Protein AF-A0A7I4E8K5-F1 (afdb_monomer)

InterPro domains:
  IPR002123 Phospholipid/glycerol acyltransferase [PF01553] (240-318)
  IPR016222 Glycerol-3-phosphate O-acyltransferase, chloroplast [PTHR35695] (9-340)
  IPR023083 Glycerol-3-phosphate O-acyltransferase, alpha-helical bundle, N-terminal [PF14829] (123-198)
  IPR038114 GPAT, N-terminal domain superfamily [G3DSA:1.10.1200.50] (121-196)

Mean predicted aligned error: 15.97 Å

Secondary structure (DSSP, 8-state):
----------------PPP---------------------------------------PPP--S------------------------S--SSHHHHHHHHHHHHHHHHHHHHHT--EETTEE-TTTT--SHHHHHHHHHHHHHTTSS-HHHHHHHHHHHHHHHHHHHHHT-TTHHHHHHHHHHHHHHHHHHHHHS-----SEEPPP-SSS-HHHHHHHHHGGG--GGG-----HHHHHHHHHHHHTT--EEEE-----TTHHHHHHHHHTTT-HHHHHH-EEEE-HHHHH-TTTHHHHHTSEEEE---GGGTTSSHHHHHHHHHHHHHHHHHHHHHHHSSS--EEEE-

Solvent-accessible surface area (backbone atoms only — not comparable to full-atom values): 21821 Å² total; per-residue (Å²): 143,79,87,80,82,80,76,83,76,82,70,82,73,77,82,90,73,82,90,74,86,91,82,88,86,86,88,80,89,84,88,85,82,92,85,84,92,85,88,86,87,82,90,80,90,82,82,88,82,90,76,94,71,86,82,88,80,79,80,78,90,79,79,94,80,74,80,84,78,89,70,90,84,83,91,87,80,91,81,83,92,83,80,92,77,87,87,91,81,89,82,81,68,58,64,61,52,54,49,50,51,52,48,49,50,51,48,56,52,48,57,63,58,70,68,43,57,67,54,98,87,41,70,49,61,39,63,88,53,85,43,70,66,56,51,53,51,44,45,52,50,35,33,74,72,62,67,32,56,66,71,54,37,54,47,51,55,51,52,48,52,56,49,40,55,52,28,52,71,64,67,52,83,66,28,66,62,52,38,37,53,47,45,27,55,51,52,37,50,29,48,43,31,66,73,58,63,74,78,80,49,43,68,34,69,48,31,62,67,100,54,44,26,36,60,53,36,42,64,61,50,52,69,73,54,61,68,92,84,53,83,81,78,67,61,71,55,55,56,51,48,55,49,43,31,74,74,41,36,69,46,64,46,72,52,83,71,89,54,96,55,49,69,43,53,52,19,65,76,24,46,86,83,39,43,68,55,39,68,58,48,26,32,47,38,46,52,64,45,62,67,37,46,86,37,28,51,51,46,45,21,36,27,30,38,42,35,60,44,8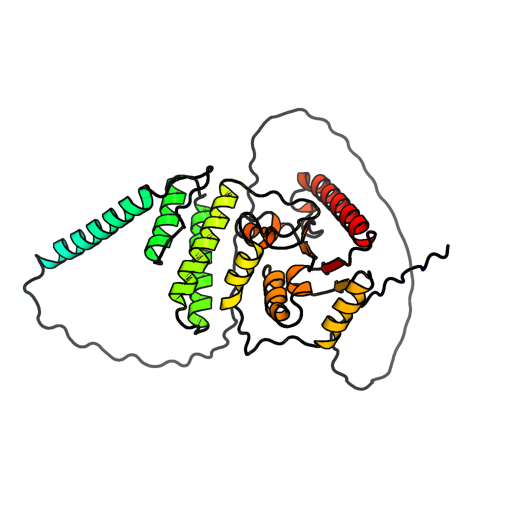2,91,59,39,63,79,48,64,91,49,25,66,59,41,54,53,47,32,55,52,20,54,51,50,50,54,51,49,73,69,44,80,53,50,43,40,39,36,43,90

Organism: Physcomitrium patens (NCBI:txid3218)

Structure (mmCIF, N/CA/C/O backbone):
data_AF-A0A7I4E8K5-F1
#
_entry.id   AF-A0A7I4E8K5-F1
#
loop_
_atom_site.group_PDB
_atom_site.id
_atom_site.type_symbol
_atom_site.label_atom_id
_atom_site.label_alt_id
_atom_site.label_comp_id
_atom_site.label_asym_id
_atom_site.label_entity_id
_atom_site.label_seq_id
_atom_site.pdbx_PDB_ins_code
_atom_site.Cartn_x
_atom_site.Cartn_y
_atom_site.Cartn_z
_atom_site.occupancy
_atom_site.B_iso_or_equiv
_atom_site.auth_seq_id
_atom_site.auth_comp_id
_atom_site.auth_asym_id
_atom_site.auth_atom_id
_atom_site.pdbx_PDB_model_num
ATOM 1 N N . MET A 1 1 ? 40.465 -7.298 -22.752 1.00 35.62 1 MET A N 1
ATOM 2 C CA . MET A 1 1 ? 39.703 -6.035 -22.832 1.00 35.62 1 MET A CA 1
ATOM 3 C C . MET A 1 1 ? 38.839 -6.068 -24.083 1.00 35.62 1 MET A C 1
ATOM 5 O O . MET A 1 1 ? 39.390 -6.002 -25.170 1.00 35.62 1 MET A O 1
ATOM 9 N N . ALA A 1 2 ? 37.523 -6.210 -23.940 1.00 24.73 2 ALA A N 1
ATOM 10 C CA . ALA A 1 2 ? 36.549 -5.912 -24.990 1.00 24.73 2 ALA A CA 1
ATOM 11 C C . ALA A 1 2 ? 35.215 -5.608 -24.296 1.00 24.73 2 ALA A C 1
ATOM 13 O O . ALA A 1 2 ? 34.668 -6.460 -23.600 1.00 24.73 2 ALA A O 1
ATOM 14 N N . ALA A 1 3 ? 34.763 -4.360 -24.401 1.00 26.58 3 ALA A N 1
ATOM 15 C CA . ALA A 1 3 ? 33.506 -3.894 -23.836 1.00 26.58 3 ALA A CA 1
ATOM 16 C C . ALA A 1 3 ? 32.356 -4.323 -24.758 1.00 26.58 3 ALA A C 1
ATOM 18 O O . ALA A 1 3 ? 32.288 -3.882 -25.903 1.00 26.58 3 ALA A O 1
ATOM 19 N N . ALA A 1 4 ? 31.462 -5.180 -24.265 1.00 27.80 4 ALA A N 1
ATOM 20 C CA . ALA A 1 4 ? 30.202 -5.468 -24.936 1.00 27.80 4 ALA A CA 1
ATOM 21 C C . ALA A 1 4 ? 29.198 -4.364 -24.580 1.00 27.80 4 ALA A C 1
ATOM 23 O O . ALA A 1 4 ? 28.781 -4.225 -23.430 1.00 27.80 4 ALA A O 1
ATOM 24 N N . ALA A 1 5 ? 28.843 -3.545 -25.568 1.00 29.48 5 ALA A N 1
ATOM 25 C CA . ALA A 1 5 ? 27.758 -2.584 -25.464 1.00 29.48 5 ALA A CA 1
ATOM 26 C C . ALA A 1 5 ? 26.423 -3.345 -25.394 1.00 29.48 5 ALA A C 1
ATOM 28 O O . ALA A 1 5 ? 25.970 -3.906 -26.389 1.00 29.48 5 ALA A O 1
ATOM 29 N N . GLY A 1 6 ? 25.807 -3.388 -24.211 1.00 28.47 6 GLY A N 1
ATOM 30 C CA . GLY A 1 6 ? 24.466 -3.937 -24.028 1.00 28.47 6 GLY A CA 1
ATOM 31 C C . GLY A 1 6 ? 23.429 -3.050 -24.715 1.00 28.47 6 GLY A C 1
ATOM 32 O O . GLY A 1 6 ? 23.238 -1.894 -24.335 1.00 28.47 6 GLY A O 1
ATOM 33 N N . SER A 1 7 ? 22.767 -3.582 -25.741 1.00 29.02 7 SER A N 1
ATOM 34 C CA . SER A 1 7 ? 21.645 -2.927 -26.409 1.00 29.02 7 SER A CA 1
ATOM 35 C C . SER A 1 7 ? 20.438 -2.867 -25.472 1.00 29.02 7 SER A C 1
ATOM 37 O O . SER A 1 7 ? 19.955 -3.901 -25.011 1.00 29.02 7 SER A O 1
ATOM 39 N N . ALA A 1 8 ? 19.915 -1.668 -25.216 1.00 31.05 8 ALA A N 1
ATOM 40 C CA . ALA A 1 8 ? 18.649 -1.493 -24.516 1.00 31.05 8 ALA A CA 1
ATOM 41 C C . ALA A 1 8 ? 17.496 -1.987 -25.407 1.00 31.05 8 ALA A C 1
ATOM 43 O O . ALA A 1 8 ? 17.096 -1.311 -26.354 1.00 31.05 8 ALA A O 1
ATOM 44 N N . GLY A 1 9 ? 16.967 -3.175 -25.115 1.00 27.17 9 GLY A N 1
ATOM 45 C CA . GLY A 1 9 ? 15.726 -3.655 -25.714 1.00 27.17 9 GLY A CA 1
ATOM 46 C C . GLY A 1 9 ? 14.541 -2.867 -25.158 1.00 27.17 9 GLY A C 1
ATOM 47 O O . GLY A 1 9 ? 14.124 -3.086 -24.024 1.00 27.17 9 GLY A O 1
ATOM 48 N N . VAL A 1 10 ? 14.000 -1.934 -25.941 1.00 27.89 10 VAL A N 1
ATOM 49 C CA . VAL A 1 10 ? 12.737 -1.252 -25.631 1.00 27.89 10 VAL A CA 1
ATOM 50 C C . VAL A 1 10 ? 11.599 -2.127 -26.149 1.00 27.89 10 VAL A C 1
ATOM 52 O O . VAL A 1 10 ? 11.356 -2.179 -27.352 1.00 27.89 10 VAL A O 1
ATOM 55 N N . VAL A 1 11 ? 10.897 -2.823 -25.255 1.00 30.12 11 VAL A N 1
ATOM 56 C CA . VAL A 1 11 ? 9.643 -3.505 -25.600 1.00 30.12 11 VAL A CA 1
ATOM 57 C C . VAL A 1 11 ? 8.503 -2.525 -25.343 1.00 30.12 11 VAL A C 1
ATOM 59 O O . VAL A 1 11 ? 8.173 -2.214 -24.201 1.00 30.12 11 VAL A O 1
ATOM 62 N N . CYS A 1 12 ? 7.941 -1.982 -26.420 1.00 24.38 12 CYS A N 1
ATOM 63 C CA . CYS A 1 12 ? 6.789 -1.089 -26.372 1.00 24.38 12 CYS A CA 1
ATOM 64 C C . CYS A 1 12 ? 5.516 -1.921 -26.558 1.00 24.38 12 CYS A C 1
ATOM 66 O O . CYS A 1 12 ? 5.440 -2.696 -27.511 1.00 24.38 12 CYS A O 1
ATOM 68 N N . TRP A 1 13 ? 4.527 -1.775 -25.675 1.00 31.72 13 TRP A N 1
ATOM 69 C CA . TRP A 1 13 ? 3.231 -2.429 -25.851 1.00 31.72 13 TRP A CA 1
ATOM 70 C C . TRP A 1 13 ? 2.174 -1.396 -26.236 1.00 31.72 13 TRP A C 1
ATOM 72 O O . TRP A 1 13 ? 1.923 -0.440 -25.502 1.00 31.72 13 TRP A O 1
ATOM 82 N N . SER A 1 14 ? 1.563 -1.594 -27.402 1.00 26.06 14 SER A N 1
ATOM 83 C CA . SER A 1 14 ? 0.318 -0.948 -27.796 1.00 26.06 14 SER A CA 1
ATOM 84 C C . SER A 1 14 ? -0.797 -1.993 -27.872 1.00 26.06 14 SER A C 1
ATOM 86 O O . SER A 1 14 ? -0.573 -3.190 -28.045 1.00 26.06 14 SER A O 1
ATOM 88 N N . ARG A 1 15 ? -2.013 -1.493 -27.669 1.00 25.56 15 ARG A N 1
ATOM 89 C CA . ARG A 1 15 ? -3.294 -2.199 -27.615 1.00 25.56 15 ARG A CA 1
ATOM 90 C C . ARG A 1 15 ? -3.442 -3.242 -28.733 1.00 25.56 15 ARG A C 1
ATOM 92 O O . ARG A 1 15 ? -3.206 -2.934 -29.895 1.00 25.56 15 ARG A O 1
ATOM 99 N N . ALA A 1 16 ? -3.931 -4.433 -28.386 1.00 27.89 16 ALA A N 1
ATOM 100 C CA . ALA A 1 16 ? -4.372 -5.426 -29.362 1.00 27.89 16 ALA A CA 1
ATOM 101 C C . ALA A 1 16 ? -5.507 -4.849 -30.231 1.00 27.89 16 ALA A C 1
ATOM 103 O O . ALA A 1 16 ? -6.633 -4.665 -29.758 1.00 27.89 16 ALA A O 1
ATOM 104 N N . GLU A 1 17 ? -5.209 -4.540 -31.492 1.00 27.25 17 GLU A N 1
ATOM 105 C CA . GLU A 1 17 ? -6.217 -4.218 -32.498 1.00 27.25 17 GLU A CA 1
ATOM 106 C C . GLU A 1 17 ? -6.826 -5.510 -33.047 1.00 27.25 17 GLU A C 1
ATOM 108 O O . GLU A 1 17 ? -6.131 -6.437 -33.466 1.00 27.25 17 GLU A O 1
ATOM 113 N N . LYS A 1 18 ? -8.160 -5.573 -33.030 1.00 30.58 18 LYS A N 1
ATOM 114 C CA . LYS A 1 18 ? -8.919 -6.586 -33.760 1.00 30.58 18 LYS A CA 1
ATOM 115 C C . LYS A 1 18 ? -8.643 -6.405 -35.252 1.00 30.58 18 LYS A C 1
ATOM 117 O O . LYS A 1 18 ? -8.858 -5.323 -35.789 1.00 30.58 18 LYS A O 1
ATOM 122 N N . GLN A 1 19 ? -8.202 -7.473 -35.906 1.00 28.52 19 GLN A N 1
ATOM 123 C CA . GLN A 1 19 ? -8.011 -7.516 -37.351 1.00 28.52 19 GLN A CA 1
ATOM 124 C C . GLN A 1 19 ? -9.342 -7.264 -38.078 1.00 28.52 19 GLN A C 1
ATOM 126 O O . GLN A 1 19 ? -10.284 -8.041 -37.935 1.00 28.52 19 GLN A O 1
ATOM 131 N N . HIS A 1 20 ? -9.395 -6.211 -38.894 1.00 29.52 20 HIS A N 1
ATOM 132 C CA . HIS A 1 20 ? -10.366 -6.063 -39.977 1.00 29.52 20 HIS A CA 1
ATOM 133 C C . HIS A 1 20 ? -9.638 -5.668 -41.272 1.00 29.52 20 HIS A C 1
ATOM 135 O O . HIS A 1 20 ? -8.666 -4.917 -41.256 1.00 29.52 20 HIS A O 1
ATOM 141 N N . ALA A 1 21 ? -10.100 -6.259 -42.375 1.00 29.12 21 ALA A N 1
ATOM 142 C CA . ALA A 1 21 ? -9.543 -6.207 -43.728 1.00 29.12 21 ALA A CA 1
ATOM 143 C C . ALA A 1 21 ? -9.630 -4.799 -44.384 1.00 29.12 21 ALA A C 1
ATOM 145 O O . ALA A 1 21 ? -10.344 -3.933 -43.877 1.00 29.12 21 ALA A O 1
ATOM 146 N N . PRO A 1 22 ? -8.905 -4.543 -45.498 1.00 29.73 22 PRO A N 1
ATOM 147 C CA . PRO A 1 22 ? -8.473 -3.205 -45.893 1.00 29.73 22 PRO A CA 1
ATOM 148 C C . PRO A 1 22 ? -9.503 -2.454 -46.746 1.00 29.73 22 PRO A C 1
ATOM 150 O O . PRO A 1 22 ? -10.159 -3.039 -47.607 1.00 29.73 22 PRO A O 1
ATOM 153 N N . VAL A 1 23 ? -9.544 -1.127 -46.598 1.00 29.75 23 VAL A N 1
ATOM 154 C CA . VAL A 1 23 ? -10.165 -0.214 -47.570 1.00 29.75 23 VAL A CA 1
ATOM 155 C C . VAL A 1 23 ? -9.169 0.892 -47.929 1.00 29.75 23 VAL A C 1
ATOM 157 O O . VAL A 1 23 ? -8.506 1.468 -47.071 1.00 29.75 23 VAL A O 1
ATOM 160 N N . ARG A 1 24 ? -9.033 1.121 -49.238 1.00 27.92 24 ARG A N 1
ATOM 161 C CA . ARG A 1 24 ? -8.129 2.068 -49.903 1.00 27.92 24 ARG A CA 1
ATOM 162 C C . ARG A 1 24 ? -8.528 3.534 -49.677 1.00 27.92 24 ARG A C 1
ATOM 164 O O . ARG A 1 24 ? -9.706 3.853 -49.767 1.00 27.92 24 ARG A O 1
ATOM 171 N N . GLY A 1 25 ? -7.520 4.412 -49.669 1.00 25.73 25 GLY A N 1
ATOM 172 C CA . GLY A 1 25 ? -7.544 5.635 -50.487 1.00 25.73 25 GLY A CA 1
ATOM 173 C C . GLY A 1 25 ? -7.307 6.968 -49.770 1.00 25.73 25 GLY A C 1
ATOM 174 O O . GLY A 1 25 ? -8.028 7.311 -48.844 1.00 25.73 25 GLY A O 1
ATOM 175 N N . GLY A 1 26 ? -6.368 7.754 -50.314 1.00 25.78 26 GLY A N 1
ATOM 176 C CA . GLY A 1 26 ? -6.389 9.222 -50.251 1.00 25.78 26 GLY A CA 1
ATOM 177 C C . GLY A 1 26 ? -5.333 9.866 -49.356 1.00 25.78 26 GLY A C 1
ATOM 178 O O . GLY A 1 26 ? -5.556 10.048 -48.167 1.00 25.78 26 GLY A O 1
ATOM 179 N N . GLY A 1 27 ? -4.192 10.243 -49.938 1.00 24.06 27 GLY A N 1
ATOM 180 C CA . GLY A 1 27 ? -3.212 11.109 -49.283 1.00 24.06 27 GLY A CA 1
ATOM 181 C C . GLY A 1 27 ? -3.568 12.592 -49.388 1.00 24.06 27 GLY A C 1
ATOM 182 O O . GLY A 1 27 ? -4.385 12.962 -50.217 1.00 24.06 27 GLY A O 1
ATOM 183 N N . THR A 1 28 ? -2.891 13.413 -48.583 1.00 27.94 28 THR A N 1
ATOM 184 C CA . THR A 1 28 ? -2.224 14.662 -48.998 1.00 27.94 28 THR A CA 1
ATOM 185 C C . THR A 1 28 ? -1.406 15.204 -47.824 1.00 27.94 28 THR A C 1
ATOM 187 O O . THR A 1 28 ? -1.877 15.282 -46.694 1.00 27.94 28 THR A O 1
ATOM 190 N N . SER A 1 29 ? -0.160 15.551 -48.129 1.00 25.62 29 SER A N 1
ATOM 191 C CA . SER A 1 29 ? 0.788 16.350 -47.349 1.00 25.62 29 SER A CA 1
ATOM 192 C C . SER A 1 29 ? 0.263 17.748 -47.010 1.00 25.62 29 SER A C 1
ATOM 194 O O . SER A 1 29 ? -0.524 18.260 -47.796 1.00 25.62 29 SER A O 1
ATOM 196 N N . VAL A 1 30 ? 0.813 18.403 -45.974 1.00 28.16 30 VAL A N 1
ATOM 197 C CA . VAL A 1 30 ? 1.420 19.758 -46.045 1.00 28.16 30 VAL A CA 1
ATOM 198 C C . VAL A 1 30 ? 2.169 20.084 -44.729 1.00 28.16 30 VAL A C 1
ATOM 200 O O . VAL A 1 30 ? 1.728 19.763 -43.630 1.00 28.16 30 VAL A O 1
ATOM 203 N N . THR A 1 31 ? 3.352 20.673 -44.914 1.00 25.39 31 THR A N 1
ATOM 204 C CA . THR A 1 31 ? 4.342 21.291 -44.002 1.00 25.39 31 THR A CA 1
ATOM 205 C C . THR A 1 31 ? 3.760 22.528 -43.272 1.00 25.39 31 THR A C 1
ATOM 207 O O . THR A 1 31 ? 2.716 23.006 -43.677 1.00 25.39 31 THR A O 1
ATOM 210 N N . SER A 1 32 ? 4.266 23.151 -42.202 1.00 26.47 32 SER A N 1
ATOM 211 C CA . SER A 1 32 ? 5.576 23.769 -41.912 1.00 26.47 32 SER A CA 1
ATOM 212 C C . SER A 1 32 ? 5.384 24.595 -40.606 1.00 26.47 32 SER A C 1
ATOM 214 O O . SER A 1 32 ? 4.315 25.161 -40.404 1.00 26.47 32 SER A O 1
ATOM 216 N N . SER A 1 33 ? 6.311 24.549 -39.639 1.00 24.91 33 SER A N 1
ATOM 217 C CA . SER A 1 33 ? 7.274 25.622 -39.274 1.00 24.91 33 SER A CA 1
ATOM 218 C C . SER A 1 33 ? 6.836 26.659 -38.210 1.00 24.91 33 SER A C 1
ATOM 220 O O . SER A 1 33 ? 5.901 27.410 -38.450 1.00 24.91 33 SER A O 1
ATOM 222 N N . THR A 1 34 ? 7.649 26.738 -37.129 1.00 25.28 34 THR A N 1
ATOM 223 C CA . THR A 1 34 ? 8.216 27.948 -36.447 1.00 25.28 34 THR A CA 1
ATOM 224 C C . THR A 1 34 ? 7.269 29.033 -35.895 1.00 25.28 34 THR A C 1
ATOM 226 O O . THR A 1 34 ? 6.243 29.313 -36.480 1.00 25.28 34 THR A O 1
ATOM 229 N N . SER A 1 35 ? 7.541 29.832 -34.857 1.00 25.66 35 SER A N 1
ATOM 230 C CA . SER A 1 35 ? 8.554 30.000 -33.794 1.00 25.66 35 SER A CA 1
ATOM 231 C C . SER A 1 35 ? 8.219 31.342 -33.096 1.00 25.66 35 SER A C 1
ATOM 233 O O . SER A 1 35 ? 7.622 32.198 -33.743 1.00 25.66 35 SER A O 1
ATOM 235 N N . GLY A 1 36 ? 8.707 31.591 -31.874 1.00 24.70 36 GLY A N 1
ATOM 236 C CA . GLY A 1 36 ? 8.868 32.949 -31.302 1.00 24.70 36 GLY A CA 1
ATOM 237 C C . GLY A 1 36 ? 8.017 33.193 -30.047 1.00 24.70 36 GLY A C 1
ATOM 238 O O . GLY A 1 36 ? 6.798 33.173 -30.119 1.00 24.70 36 GLY A O 1
ATOM 239 N N . SER A 1 37 ? 8.569 33.193 -28.828 1.00 25.16 37 SER A N 1
ATOM 240 C CA . SER A 1 37 ? 9.481 34.160 -28.173 1.00 25.16 37 SER A CA 1
ATOM 241 C C . SER A 1 37 ? 8.776 35.421 -27.655 1.00 25.16 37 SER A C 1
ATOM 243 O O . SER A 1 37 ? 8.283 36.221 -28.441 1.00 25.16 37 SER A O 1
ATOM 245 N N . GLY A 1 38 ? 8.818 35.633 -26.337 1.00 24.95 38 GLY A N 1
ATOM 246 C CA . GLY A 1 38 ? 8.361 36.865 -25.690 1.00 24.95 38 GLY A CA 1
ATOM 247 C C . GLY A 1 38 ? 8.560 36.826 -24.177 1.00 24.95 38 GLY A C 1
ATOM 248 O O . GLY A 1 38 ? 7.647 36.483 -23.436 1.00 24.95 38 GLY A O 1
ATOM 249 N N . HIS A 1 39 ? 9.777 37.137 -23.732 1.00 25.12 39 HIS A N 1
ATOM 250 C CA . HIS A 1 39 ? 10.144 37.371 -22.334 1.00 25.12 39 HIS A CA 1
ATOM 251 C C . HIS A 1 39 ? 9.726 38.794 -21.926 1.00 25.12 39 HIS A C 1
ATOM 253 O O . HIS A 1 39 ? 10.063 39.745 -22.627 1.00 25.12 39 HIS A O 1
ATOM 259 N N . ALA A 1 40 ? 9.103 38.957 -20.757 1.00 27.12 40 ALA A N 1
ATOM 260 C CA . ALA A 1 40 ? 9.069 40.228 -20.035 1.00 27.12 40 ALA A CA 1
ATOM 261 C C . ALA A 1 40 ? 9.157 39.963 -18.526 1.00 27.12 40 ALA A C 1
ATOM 263 O O . ALA A 1 40 ? 8.377 39.212 -17.949 1.00 27.12 40 ALA A O 1
ATOM 264 N N . SER A 1 41 ? 10.187 40.560 -17.933 1.00 24.14 41 SER A N 1
ATOM 265 C CA . SER A 1 41 ? 10.584 40.513 -16.530 1.00 24.14 41 SER A CA 1
ATOM 266 C C . SER A 1 41 ? 10.107 41.788 -15.846 1.00 24.14 41 SER A C 1
ATOM 268 O O . SER A 1 41 ? 10.362 42.870 -16.371 1.00 24.14 41 SER A O 1
ATOM 270 N N . LEU A 1 42 ? 9.495 41.679 -14.666 1.00 26.95 42 LEU A N 1
ATOM 271 C CA . LEU A 1 42 ? 9.392 42.786 -13.717 1.00 26.95 42 LEU A CA 1
ATOM 272 C C . LEU A 1 42 ? 9.691 42.266 -12.308 1.00 26.95 42 LEU A C 1
ATOM 274 O O . LEU A 1 42 ? 8.961 41.456 -11.744 1.00 26.95 42 LEU A O 1
ATOM 278 N N . LYS A 1 43 ? 10.821 42.741 -11.776 1.00 24.05 43 LYS A N 1
ATOM 279 C CA . LYS A 1 43 ? 11.210 42.660 -10.368 1.00 24.05 43 LYS A CA 1
ATOM 280 C C . LYS A 1 43 ? 10.382 43.662 -9.564 1.00 24.05 43 LYS A C 1
ATOM 282 O O . LYS A 1 43 ? 10.288 44.821 -9.956 1.00 24.05 43 LYS A O 1
ATOM 287 N N . GLY A 1 44 ? 9.899 43.238 -8.403 1.00 25.11 44 GLY A N 1
ATOM 288 C CA . GLY A 1 44 ? 9.387 44.109 -7.349 1.00 25.11 44 GLY A CA 1
ATOM 289 C C . GLY A 1 44 ? 9.638 43.454 -5.996 1.00 25.11 44 GLY A C 1
ATOM 290 O O . GLY A 1 44 ? 9.064 42.413 -5.698 1.00 25.11 44 GLY A O 1
ATOM 291 N N . SER A 1 45 ? 10.554 44.033 -5.225 1.00 25.47 45 SER A N 1
ATOM 292 C CA . SER A 1 45 ? 10.879 43.660 -3.847 1.00 25.47 45 SER A CA 1
ATOM 293 C C . SER A 1 45 ? 9.734 44.015 -2.897 1.00 25.47 45 SER A C 1
ATOM 295 O O . SER A 1 45 ? 9.206 45.117 -3.017 1.00 25.47 45 SER A O 1
ATOM 297 N N . PHE A 1 46 ? 9.438 43.174 -1.898 1.00 24.39 46 PHE A N 1
ATOM 298 C CA . PHE A 1 46 ? 9.058 43.660 -0.564 1.00 24.39 46 PHE A CA 1
ATOM 299 C C . PHE A 1 46 ? 9.220 42.595 0.531 1.00 24.39 46 PHE A C 1
ATOM 301 O O . PHE A 1 46 ? 9.057 41.399 0.302 1.00 24.39 46 P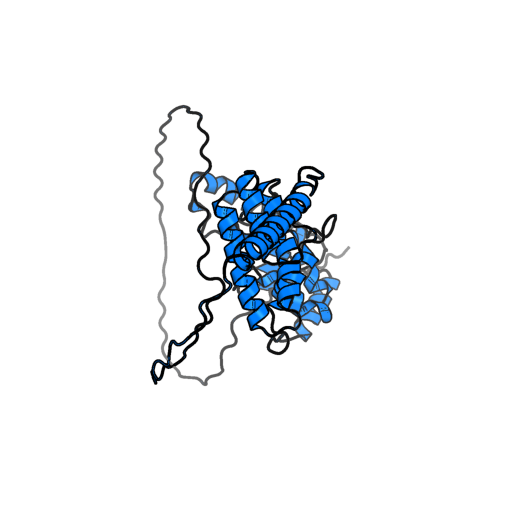HE A O 1
ATOM 308 N N . ASP A 1 47 ? 9.589 43.089 1.708 1.00 24.58 47 ASP A N 1
ATOM 309 C CA . ASP A 1 47 ? 9.995 42.396 2.924 1.00 24.58 47 ASP A CA 1
ATOM 310 C C . ASP A 1 47 ? 8.899 41.561 3.619 1.00 24.58 47 ASP A C 1
ATOM 312 O O . ASP A 1 47 ? 7.745 41.964 3.719 1.00 24.58 47 ASP A O 1
ATOM 316 N N . ARG A 1 48 ? 9.361 40.435 4.189 1.00 26.92 48 ARG A N 1
ATOM 317 C CA . ARG A 1 48 ? 9.135 39.941 5.564 1.00 26.92 48 ARG A CA 1
ATOM 318 C C . ARG A 1 48 ? 7.699 39.953 6.111 1.00 26.92 48 ARG A C 1
ATOM 320 O O . ARG A 1 48 ? 7.219 41.002 6.498 1.00 26.92 48 ARG A O 1
ATOM 327 N N . LEU A 1 49 ? 7.132 38.768 6.373 1.00 25.30 49 LEU A N 1
ATOM 328 C CA . LEU A 1 49 ? 6.300 38.501 7.560 1.00 25.30 49 LEU A CA 1
ATOM 329 C C . LEU A 1 49 ? 6.228 36.987 7.840 1.00 25.30 49 LEU A C 1
ATOM 331 O O . LEU A 1 49 ? 5.918 36.181 6.966 1.00 25.30 49 LEU A O 1
ATOM 335 N N . GLN A 1 50 ? 6.550 36.624 9.081 1.00 29.12 50 GLN A N 1
ATOM 336 C CA . GLN A 1 50 ? 6.340 35.301 9.663 1.00 29.12 50 GLN A CA 1
ATOM 337 C C . GLN A 1 50 ? 4.846 34.951 9.677 1.00 29.12 50 GLN A C 1
ATOM 339 O O . GLN A 1 50 ? 4.007 35.811 9.939 1.00 29.12 50 GLN A O 1
ATOM 344 N N . GLY A 1 51 ? 4.516 33.675 9.478 1.00 23.12 51 GLY A N 1
ATOM 345 C CA . GLY A 1 51 ? 3.164 33.180 9.715 1.00 23.12 51 GLY A CA 1
ATOM 346 C C . GLY A 1 51 ? 2.988 31.730 9.293 1.00 23.12 51 GLY A C 1
ATOM 347 O O . GLY A 1 51 ? 2.957 31.426 8.104 1.00 23.12 51 GLY A O 1
ATOM 348 N N . ASN A 1 52 ? 2.837 30.848 10.282 1.00 30.64 52 ASN A N 1
ATOM 349 C CA . ASN A 1 52 ? 2.303 29.498 10.132 1.00 30.64 52 ASN A CA 1
ATOM 350 C C . ASN A 1 52 ? 1.085 29.490 9.191 1.00 30.64 52 ASN A C 1
ATOM 352 O O . ASN A 1 52 ? 0.024 30.010 9.536 1.00 30.64 52 ASN A O 1
ATOM 356 N N . ARG A 1 53 ? 1.210 28.844 8.030 1.00 23.03 53 ARG A N 1
ATOM 357 C CA . ARG A 1 53 ? 0.073 28.379 7.230 1.00 23.03 53 ARG A CA 1
ATOM 358 C C . ARG A 1 53 ? 0.305 26.929 6.845 1.00 23.03 53 ARG A C 1
ATOM 360 O O . ARG A 1 53 ? 0.956 26.625 5.852 1.00 23.03 53 ARG A O 1
ATOM 367 N N . LEU A 1 54 ? -0.262 26.042 7.655 1.00 26.36 54 LEU A N 1
ATOM 368 C CA . LEU A 1 54 ? -0.614 24.697 7.222 1.00 26.36 54 LEU A CA 1
ATOM 369 C C . LEU A 1 54 ? -1.570 24.843 6.029 1.00 26.36 54 LEU A C 1
ATOM 371 O O . LEU A 1 54 ? -2.633 25.455 6.142 1.00 26.36 54 LEU A O 1
ATOM 375 N N . LEU A 1 55 ? -1.140 24.354 4.867 1.00 26.30 55 LEU A N 1
ATOM 376 C CA . LEU A 1 55 ? -1.923 24.359 3.636 1.00 26.30 55 LEU A CA 1
ATOM 377 C C . LEU A 1 55 ? -3.185 23.493 3.806 1.00 26.30 55 LEU A C 1
ATOM 379 O O . LEU A 1 55 ? -3.072 22.326 4.183 1.00 26.30 55 LEU A O 1
ATOM 383 N N . PRO A 1 56 ? -4.379 24.006 3.468 1.00 27.70 56 PRO A N 1
ATOM 384 C CA . PRO A 1 56 ? -5.577 23.201 3.323 1.00 27.70 56 PRO A CA 1
ATOM 385 C C . PRO A 1 56 ? -5.732 22.816 1.849 1.00 27.70 56 PRO A C 1
ATOM 387 O O . PRO A 1 56 ? -5.970 23.699 1.030 1.00 27.70 56 PRO A O 1
ATOM 390 N N . GLN A 1 57 ? -5.591 21.526 1.519 1.00 28.38 57 GLN A N 1
ATOM 391 C CA . GLN A 1 57 ? -6.256 20.830 0.396 1.00 28.38 57 GLN A CA 1
ATOM 392 C C . GLN A 1 57 ? -5.650 19.429 0.196 1.00 28.38 57 GLN A C 1
ATOM 394 O O . GLN A 1 57 ? -4.854 19.192 -0.705 1.00 28.38 57 GLN A O 1
ATOM 399 N N . ALA A 1 58 ? -6.070 18.468 1.020 1.00 26.25 58 ALA A N 1
ATOM 400 C CA . ALA A 1 58 ? -6.175 17.087 0.558 1.00 26.25 58 ALA A CA 1
ATOM 401 C C . ALA A 1 58 ? -7.636 16.889 0.146 1.00 26.25 58 ALA A C 1
ATOM 403 O O . ALA A 1 58 ? -8.549 17.068 0.959 1.00 26.25 58 ALA A O 1
ATOM 404 N N . LEU A 1 59 ? -7.861 16.644 -1.141 1.00 26.27 59 LEU A N 1
ATOM 405 C CA . LEU A 1 59 ? -9.164 16.322 -1.710 1.00 26.27 59 LEU A CA 1
ATOM 406 C C . LEU A 1 59 ? -9.716 15.075 -1.009 1.00 26.27 59 LEU A C 1
ATOM 408 O O . LEU A 1 59 ? -9.015 14.083 -0.834 1.00 26.27 59 LEU A O 1
ATOM 412 N N . THR A 1 60 ? -10.964 15.169 -0.554 1.00 29.58 60 THR A N 1
ATOM 413 C CA . THR A 1 60 ? -11.761 14.029 -0.094 1.00 29.58 60 THR A CA 1
ATOM 414 C C . THR A 1 60 ? -11.813 12.955 -1.175 1.00 29.58 60 THR A C 1
ATOM 416 O O . THR A 1 60 ? -11.761 13.263 -2.362 1.00 29.58 60 THR A O 1
ATOM 419 N N . MET A 1 61 ? -11.947 11.702 -0.756 1.00 30.64 61 MET A N 1
ATOM 420 C CA . MET A 1 61 ? -12.316 10.581 -1.611 1.00 30.64 61 MET A CA 1
ATOM 421 C C . MET A 1 61 ? -13.789 10.706 -2.025 1.00 30.64 61 MET A C 1
ATOM 423 O O . MET A 1 61 ? -14.646 10.818 -1.154 1.00 30.64 61 MET A O 1
ATOM 427 N N . PRO A 1 62 ? -14.118 10.646 -3.328 1.00 29.12 62 PRO A N 1
ATOM 428 C CA . PRO A 1 62 ? -15.391 10.073 -3.732 1.00 29.12 62 PRO A CA 1
ATOM 429 C C . PRO A 1 62 ? -15.151 8.923 -4.717 1.00 29.12 62 PRO A C 1
ATOM 431 O O . PRO A 1 62 ? -14.577 9.097 -5.790 1.00 29.12 62 PRO A O 1
ATOM 434 N N . SER A 1 63 ? -15.681 7.751 -4.365 1.00 30.05 63 SER A N 1
ATOM 435 C CA . SER A 1 63 ? -15.851 6.558 -5.210 1.00 30.05 63 SER A CA 1
ATOM 436 C C . SER A 1 63 ? -14.580 5.818 -5.656 1.00 30.05 63 SER A C 1
ATOM 438 O O . SER A 1 63 ? -14.152 5.936 -6.798 1.00 30.05 63 SER A O 1
ATOM 440 N N . LEU A 1 64 ? -14.045 4.947 -4.793 1.00 39.25 64 LEU A N 1
ATOM 441 C CA . LEU A 1 64 ? -13.163 3.856 -5.245 1.00 39.25 64 LEU A CA 1
ATOM 442 C C . LEU A 1 64 ? -13.907 2.554 -5.585 1.00 39.25 64 LEU A C 1
ATOM 444 O O . LEU A 1 64 ? -13.328 1.691 -6.229 1.00 39.25 64 LEU A O 1
ATOM 448 N N . PHE A 1 65 ? -15.203 2.416 -5.277 1.00 36.53 65 PHE A N 1
ATOM 449 C CA . PHE A 1 65 ? -15.959 1.202 -5.615 1.00 36.53 65 PHE A CA 1
ATOM 450 C C . PHE A 1 65 ? -17.420 1.513 -5.963 1.00 36.53 65 PHE A C 1
ATOM 452 O O . PHE A 1 65 ? -18.332 1.287 -5.175 1.00 36.53 65 PHE A O 1
ATOM 459 N N . ARG A 1 66 ? -17.684 2.037 -7.169 1.00 28.34 66 ARG A N 1
ATOM 460 C CA . ARG A 1 66 ? -19.047 2.042 -7.732 1.00 28.34 66 ARG A CA 1
ATOM 461 C C . ARG A 1 66 ? -19.106 1.132 -8.950 1.00 28.34 66 ARG A C 1
ATOM 463 O O . ARG A 1 66 ? -18.957 1.576 -10.085 1.00 28.34 66 ARG A O 1
ATOM 470 N N . ALA A 1 67 ? -19.373 -0.149 -8.706 1.00 27.19 67 ALA A N 1
ATOM 471 C CA . ALA A 1 67 ? -19.820 -1.059 -9.750 1.00 27.19 67 ALA A CA 1
ATOM 472 C C . ALA A 1 67 ? -21.128 -0.516 -10.350 1.00 27.19 67 ALA A C 1
ATOM 474 O O . ALA A 1 67 ? -22.127 -0.309 -9.656 1.00 27.19 67 ALA A O 1
ATOM 475 N N . LYS A 1 68 ? -21.122 -0.242 -11.654 1.00 25.17 68 LYS A N 1
ATOM 476 C CA . LYS A 1 68 ? -22.283 0.250 -12.399 1.00 25.17 68 LYS A CA 1
ATOM 477 C C . LYS A 1 68 ? -23.289 -0.903 -12.557 1.00 25.17 68 LYS A C 1
ATOM 479 O O . LYS A 1 68 ? -23.278 -1.604 -13.563 1.00 25.17 68 LYS A O 1
ATOM 484 N N . ARG A 1 69 ? -24.142 -1.144 -11.551 1.00 29.30 69 ARG A N 1
ATOM 485 C CA . ARG A 1 69 ? -25.264 -2.095 -11.668 1.00 29.30 69 ARG A CA 1
ATOM 486 C C . ARG A 1 69 ? -26.331 -1.510 -12.598 1.00 29.30 69 ARG A C 1
ATOM 488 O O . ARG A 1 69 ? -27.103 -0.642 -12.202 1.00 29.30 69 ARG A O 1
ATOM 495 N N . ASN A 1 70 ? -26.389 -2.016 -13.827 1.00 28.34 70 ASN A N 1
ATOM 496 C CA . ASN A 1 70 ? -27.573 -1.914 -14.676 1.00 28.34 70 ASN A CA 1
ATOM 497 C C . ASN A 1 70 ? -28.595 -2.954 -14.196 1.00 28.34 70 ASN A C 1
ATOM 499 O O . ASN A 1 70 ? -28.462 -4.135 -14.498 1.00 28.34 70 ASN A O 1
ATOM 503 N N . GLY A 1 71 ? -29.606 -2.520 -13.444 1.00 28.88 71 GLY A N 1
ATOM 504 C CA . GLY A 1 71 ? -30.723 -3.362 -13.015 1.00 28.88 71 GLY A CA 1
ATOM 505 C C . GLY A 1 71 ? -32.049 -2.655 -13.263 1.00 28.88 71 GLY A C 1
ATOM 506 O O . GLY A 1 71 ? -32.362 -1.669 -12.598 1.00 28.88 71 GLY A O 1
ATOM 507 N N . ARG A 1 72 ? -32.815 -3.149 -14.241 1.00 26.70 72 ARG A N 1
ATOM 508 C CA . ARG A 1 72 ? -34.212 -2.765 -14.484 1.00 26.70 72 ARG A CA 1
ATOM 509 C C . ARG A 1 72 ? -35.036 -3.068 -13.226 1.00 26.70 72 ARG A C 1
ATOM 511 O O . ARG A 1 72 ? -35.017 -4.195 -12.746 1.00 26.70 72 ARG A O 1
ATOM 518 N N . ARG A 1 73 ? -35.762 -2.072 -12.711 1.00 27.08 73 ARG A N 1
ATOM 519 C CA . ARG A 1 73 ? -36.789 -2.249 -11.675 1.00 27.08 73 ARG A CA 1
ATOM 520 C C . ARG A 1 73 ? -38.112 -2.648 -12.329 1.00 27.08 73 ARG A C 1
ATOM 522 O O . ARG A 1 73 ? -38.559 -1.967 -13.247 1.00 27.08 73 ARG A O 1
ATOM 529 N N . THR A 1 74 ? -38.755 -3.680 -11.800 1.00 27.41 74 THR A N 1
ATOM 530 C CA . THR A 1 74 ? -40.196 -3.939 -11.945 1.00 27.41 74 THR A CA 1
ATOM 531 C C . THR A 1 74 ? -40.861 -3.785 -10.570 1.00 27.41 74 THR A C 1
ATOM 533 O O . THR A 1 74 ? -40.257 -4.220 -9.587 1.00 27.41 74 THR A O 1
ATOM 536 N N . PRO A 1 75 ? -42.050 -3.161 -10.457 1.00 29.27 75 PRO A N 1
ATOM 537 C CA . PRO A 1 75 ? -42.705 -2.915 -9.175 1.00 29.27 75 PRO A CA 1
ATOM 538 C C . PRO A 1 75 ? -43.783 -3.965 -8.849 1.00 29.27 75 PRO A C 1
ATOM 540 O O . PRO A 1 75 ? -44.434 -4.497 -9.743 1.00 29.27 75 PRO A O 1
ATOM 543 N N . GLY A 1 76 ? -44.002 -4.199 -7.555 1.00 25.02 76 GLY A N 1
ATOM 544 C CA . GLY A 1 76 ? -45.132 -4.949 -6.988 1.00 25.02 76 GLY A CA 1
ATOM 545 C C . GLY A 1 76 ? -44.707 -5.596 -5.665 1.00 25.02 76 GLY A C 1
ATOM 546 O O . GLY A 1 76 ? -43.584 -6.071 -5.569 1.00 25.02 76 GLY A O 1
ATOM 547 N N . ASN A 1 77 ? -45.471 -5.635 -4.579 1.00 26.58 77 ASN A N 1
ATOM 548 C CA . ASN A 1 77 ? -46.803 -5.140 -4.247 1.00 26.58 77 ASN A CA 1
ATOM 549 C C . ASN A 1 77 ? -46.834 -4.916 -2.724 1.00 26.58 77 ASN A C 1
ATOM 551 O O . ASN A 1 77 ? -46.151 -5.610 -1.974 1.00 26.58 77 ASN A O 1
ATOM 555 N N . ALA A 1 78 ? -47.654 -3.966 -2.280 1.00 27.64 78 ALA A N 1
ATOM 556 C CA . ALA A 1 78 ? -48.034 -3.788 -0.885 1.00 27.64 78 ALA A CA 1
ATOM 557 C C . ALA A 1 78 ? -49.062 -4.850 -0.467 1.00 27.64 78 ALA A C 1
ATOM 559 O O . ALA A 1 78 ? -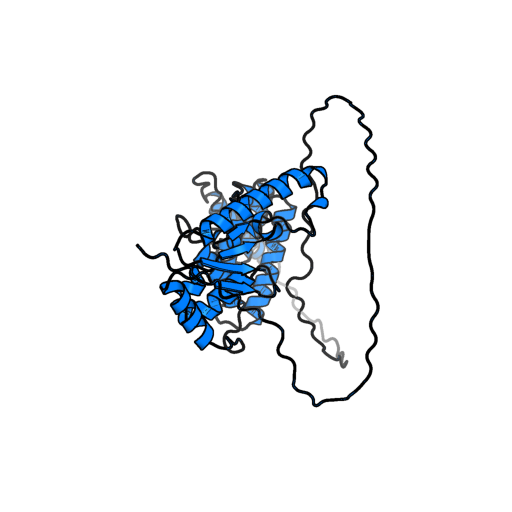50.010 -5.066 -1.218 1.00 27.64 78 ALA A O 1
ATOM 560 N N . VAL A 1 79 ? -48.933 -5.429 0.735 1.00 28.34 79 VAL A N 1
ATOM 561 C CA . VAL A 1 79 ? -50.037 -6.105 1.447 1.00 28.34 79 VAL A CA 1
ATOM 562 C C . VAL A 1 79 ? -49.902 -5.911 2.970 1.00 28.34 79 VAL A C 1
ATOM 564 O O . VAL A 1 79 ? -49.047 -6.494 3.623 1.00 28.34 79 VAL A O 1
ATOM 567 N N . THR A 1 80 ? -50.743 -4.996 3.460 1.00 27.20 80 THR A N 1
ATOM 568 C CA . THR A 1 80 ? -51.577 -4.961 4.682 1.00 27.20 80 THR A CA 1
ATOM 569 C C . THR A 1 80 ? -51.095 -5.406 6.073 1.00 27.20 80 THR A C 1
ATOM 571 O O . THR A 1 80 ? -50.715 -6.544 6.320 1.00 27.20 80 THR A O 1
ATOM 574 N N . ASN A 1 81 ? -51.375 -4.486 7.005 1.00 27.52 81 ASN A N 1
ATOM 575 C CA . ASN A 1 81 ? -51.617 -4.621 8.443 1.00 27.52 81 ASN A CA 1
ATOM 576 C C . ASN A 1 81 ? -52.374 -5.886 8.896 1.00 27.52 81 ASN A C 1
ATOM 578 O O . ASN A 1 81 ? -53.479 -6.142 8.433 1.00 27.52 81 ASN A O 1
ATOM 582 N N . PHE A 1 82 ? -51.846 -6.513 9.945 1.00 26.80 82 PHE A N 1
ATOM 583 C CA . PHE A 1 82 ? -52.525 -7.214 11.048 1.00 26.80 82 PHE A CA 1
ATOM 584 C C . PHE A 1 82 ? -51.561 -7.019 12.234 1.00 26.80 82 PHE A C 1
ATOM 586 O O . PHE A 1 82 ? -50.362 -7.180 12.060 1.00 26.80 82 PHE A O 1
ATOM 593 N N . GLY A 1 83 ? -51.894 -6.543 13.427 1.00 25.70 83 GLY A N 1
ATOM 594 C CA . GLY A 1 83 ? -53.070 -6.682 14.270 1.00 25.70 83 GLY A CA 1
ATOM 595 C C . GLY A 1 83 ? -52.500 -6.579 15.690 1.00 25.70 83 GLY A C 1
ATOM 596 O O . GLY A 1 83 ? -51.732 -7.439 16.106 1.00 25.70 83 GLY A O 1
ATOM 597 N N . LYS A 1 84 ? -52.756 -5.467 16.389 1.00 29.08 84 LYS A N 1
ATOM 598 C CA . LYS A 1 84 ? -52.375 -5.288 17.796 1.00 29.08 84 LYS A CA 1
ATOM 599 C C . LYS A 1 84 ? -53.401 -6.012 18.662 1.00 29.08 84 LYS A C 1
ATOM 601 O O . LYS A 1 84 ? -54.560 -5.610 18.650 1.00 29.08 84 LYS A O 1
ATOM 606 N N . SER A 1 85 ? -52.968 -6.969 19.472 1.00 27.88 85 SER A N 1
ATOM 607 C CA . SER A 1 85 ? -53.669 -7.322 20.706 1.00 27.88 85 SER A CA 1
ATOM 608 C C . SER A 1 85 ? -52.710 -7.966 21.702 1.00 27.88 85 SER A C 1
ATOM 610 O O . SER A 1 85 ? -52.053 -8.950 21.387 1.00 27.88 85 SER A O 1
ATOM 612 N N . GLU A 1 86 ? -52.693 -7.366 22.893 1.00 30.78 86 GLU A N 1
ATOM 613 C CA . GLU A 1 86 ? -52.368 -7.974 24.186 1.00 30.78 86 GLU A CA 1
ATOM 614 C C . GLU A 1 86 ? -50.947 -8.498 24.406 1.00 30.78 86 GLU A C 1
ATOM 616 O O . GLU A 1 86 ? -50.666 -9.658 24.175 1.00 30.78 86 GLU A O 1
ATOM 621 N N . PHE A 1 87 ? -50.091 -7.660 24.999 1.00 26.83 87 PHE A N 1
ATOM 622 C CA . PHE A 1 87 ? -49.184 -8.078 26.078 1.00 26.83 87 PHE A CA 1
ATOM 623 C C . PHE A 1 87 ? -48.787 -6.828 26.884 1.00 26.83 87 PHE A C 1
ATOM 625 O O . PHE A 1 87 ? -47.791 -6.163 26.616 1.00 26.83 87 PHE A O 1
ATOM 632 N N . HIS A 1 88 ? -49.630 -6.456 27.852 1.00 29.09 88 HIS A N 1
ATOM 633 C CA . HIS A 1 88 ? -49.332 -5.431 28.856 1.00 29.09 88 HIS A CA 1
ATOM 634 C C . HIS A 1 88 ? -49.324 -6.082 30.243 1.00 29.09 88 HIS A C 1
ATOM 636 O O . HIS A 1 88 ? -50.333 -6.093 30.943 1.00 29.09 88 HIS A O 1
ATOM 642 N N . ARG A 1 89 ? -48.169 -6.622 30.638 1.00 31.67 89 ARG A N 1
ATOM 643 C CA . ARG A 1 89 ? -47.651 -6.640 32.017 1.00 31.67 89 ARG A CA 1
ATOM 644 C C . ARG A 1 89 ? -46.258 -7.269 32.005 1.00 31.67 89 ARG A C 1
ATOM 646 O O . ARG A 1 89 ? -46.024 -8.185 31.238 1.00 31.67 89 ARG A O 1
ATOM 653 N N . GLU A 1 90 ? -45.377 -6.742 32.853 1.00 31.53 90 GLU A N 1
ATOM 654 C CA . GLU A 1 90 ? -43.941 -7.068 32.987 1.00 31.53 90 GLU A CA 1
ATOM 655 C C . GLU A 1 90 ? -42.970 -6.419 31.985 1.00 31.53 90 GLU A C 1
ATOM 657 O O . GLU A 1 90 ? -42.099 -7.064 31.415 1.00 31.53 90 GLU A O 1
ATOM 662 N N . ILE A 1 91 ? -43.011 -5.087 31.863 1.00 33.69 91 ILE A N 1
ATOM 663 C CA . ILE A 1 91 ? -41.821 -4.315 31.460 1.00 33.69 91 ILE A CA 1
ATOM 664 C C . ILE A 1 91 ? -41.610 -3.182 32.467 1.00 33.69 91 ILE A C 1
ATOM 666 O O . ILE A 1 91 ? -41.996 -2.040 32.247 1.00 33.69 91 ILE A O 1
ATOM 670 N N . SER A 1 92 ? -41.017 -3.503 33.615 1.00 31.86 92 SER A N 1
ATOM 671 C CA . SER A 1 92 ? -40.321 -2.492 34.431 1.00 31.86 92 SER A CA 1
ATOM 672 C C . SER A 1 92 ? -39.061 -3.015 35.132 1.00 31.86 92 SER A C 1
ATOM 674 O O . SER A 1 92 ? -38.350 -2.231 35.751 1.00 31.86 92 SER A O 1
ATOM 676 N N . GLY A 1 93 ? -38.748 -4.313 35.015 1.00 31.41 93 GLY A N 1
ATOM 677 C CA . GLY A 1 93 ? -37.500 -4.909 35.519 1.00 31.41 93 GLY A CA 1
ATOM 678 C C . GLY A 1 93 ? -36.475 -5.257 34.432 1.00 31.41 93 GLY A C 1
ATOM 679 O O . GLY A 1 93 ? -35.288 -5.345 34.726 1.00 31.41 93 GLY A O 1
ATOM 680 N N . SER A 1 94 ? -36.907 -5.414 33.174 1.00 37.03 94 SER A N 1
ATOM 681 C CA . SER A 1 94 ? -36.043 -5.894 32.084 1.00 37.03 94 SER A CA 1
ATOM 682 C C . SER A 1 94 ? -35.153 -4.791 31.503 1.00 37.03 94 SER A C 1
ATOM 684 O O . SER A 1 94 ? -33.958 -5.010 31.335 1.00 37.03 94 SER A O 1
ATOM 686 N N . THR A 1 95 ? -35.682 -3.575 31.315 1.00 36.69 95 THR A N 1
ATOM 687 C CA . THR A 1 95 ? -34.952 -2.452 30.698 1.00 36.69 95 THR A CA 1
ATOM 688 C C . THR A 1 95 ? -33.742 -2.022 31.522 1.00 36.69 95 THR A C 1
ATOM 690 O O . THR A 1 95 ? -32.687 -1.754 30.970 1.00 36.69 95 THR A O 1
ATOM 693 N N . ARG A 1 96 ? -33.854 -2.017 32.857 1.00 37.81 96 ARG A N 1
ATOM 694 C CA . ARG A 1 96 ? -32.746 -1.621 33.739 1.00 37.81 96 ARG A CA 1
ATOM 695 C C . ARG A 1 96 ? -31.616 -2.651 33.730 1.00 37.81 96 ARG A C 1
ATOM 697 O O . ARG A 1 96 ? -30.461 -2.256 33.765 1.00 37.81 96 ARG A O 1
ATOM 704 N N . ALA A 1 97 ? -31.944 -3.938 33.614 1.00 38.56 97 ALA A N 1
ATOM 705 C CA . ALA A 1 97 ? -30.957 -5.003 33.469 1.00 38.56 97 ALA A CA 1
ATOM 706 C C . ALA A 1 97 ? -30.289 -4.978 32.084 1.00 38.56 97 ALA A C 1
ATOM 708 O O . ALA A 1 97 ? -29.079 -5.138 32.004 1.00 38.56 97 ALA A O 1
ATOM 709 N N . THR A 1 98 ? -31.024 -4.704 30.997 1.00 41.91 98 THR A N 1
ATOM 710 C CA . THR A 1 98 ? -30.412 -4.570 29.658 1.00 41.91 98 THR A CA 1
ATOM 711 C C . THR A 1 98 ? -29.531 -3.327 29.555 1.00 41.91 98 THR A C 1
ATOM 713 O O . THR A 1 98 ? -28.452 -3.402 28.978 1.00 41.91 98 THR A O 1
ATOM 716 N N . THR A 1 99 ? -29.943 -2.206 30.156 1.00 42.75 99 THR A N 1
ATOM 717 C CA . THR A 1 99 ? -29.139 -0.977 30.210 1.00 42.75 99 THR A CA 1
ATOM 718 C C . THR A 1 99 ? -27.911 -1.146 31.103 1.00 42.75 99 THR A C 1
ATOM 720 O O . THR A 1 99 ? -26.828 -0.780 30.678 1.00 42.75 99 THR A O 1
ATOM 723 N N . GLN A 1 100 ? -28.028 -1.785 32.272 1.00 42.38 100 GLN A N 1
ATOM 724 C CA . GLN A 1 100 ? -26.879 -2.052 33.148 1.00 42.38 100 GLN A CA 1
ATOM 725 C C . GLN A 1 100 ? -25.899 -3.065 32.556 1.00 42.38 100 GLN A C 1
ATOM 727 O O . GLN A 1 100 ? -24.699 -2.908 32.734 1.00 42.38 100 GLN A O 1
ATOM 732 N N . VAL A 1 101 ? -26.374 -4.084 31.833 1.00 49.19 101 VAL A N 1
ATOM 733 C CA . VAL A 1 101 ? -25.494 -5.029 31.129 1.00 49.19 101 VAL A CA 1
ATOM 734 C C . VAL A 1 101 ? -24.817 -4.337 29.948 1.00 49.19 101 VAL A C 1
ATOM 736 O O . VAL A 1 101 ? -23.619 -4.517 29.762 1.00 49.19 101 VAL A O 1
ATOM 739 N N . ALA A 1 102 ? -25.524 -3.487 29.197 1.00 43.44 102 ALA A N 1
ATOM 740 C CA . ALA A 1 102 ? -24.921 -2.692 28.130 1.00 43.44 102 ALA A CA 1
ATOM 741 C C . ALA A 1 102 ? -23.884 -1.693 28.672 1.00 43.44 102 ALA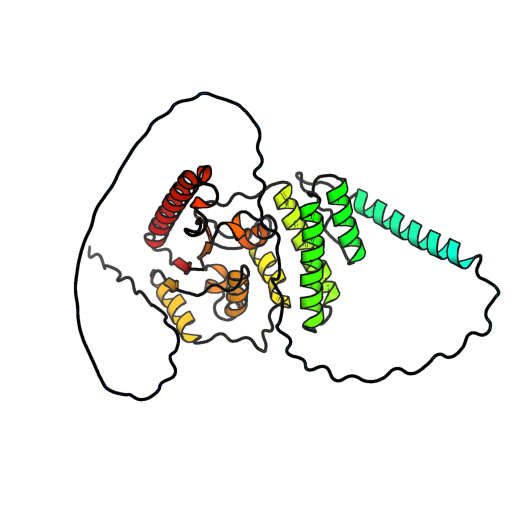 A C 1
ATOM 743 O O . ALA A 1 102 ? -22.791 -1.627 28.117 1.00 43.44 102 ALA A O 1
ATOM 744 N N . GLU A 1 103 ? -24.183 -0.988 29.770 1.00 41.88 103 GLU A N 1
ATOM 745 C CA . GLU A 1 103 ? -23.291 -0.040 30.459 1.00 41.88 103 GLU A CA 1
ATOM 746 C C . GLU A 1 103 ? -22.091 -0.733 31.112 1.00 41.88 103 GLU A C 1
ATOM 748 O O . GLU A 1 103 ? -20.981 -0.225 31.022 1.00 41.88 103 GLU A O 1
ATOM 753 N N . ALA A 1 104 ? -22.269 -1.913 31.711 1.00 42.94 104 ALA A N 1
ATOM 754 C CA . ALA A 1 104 ? -21.173 -2.706 32.271 1.00 42.94 104 ALA A CA 1
ATOM 755 C C . ALA A 1 104 ? -20.289 -3.321 31.177 1.00 42.94 104 ALA A C 1
ATOM 757 O O . ALA A 1 104 ? -19.076 -3.402 31.345 1.00 42.94 104 ALA A O 1
ATOM 758 N N . THR A 1 105 ? -20.873 -3.701 30.035 1.00 48.72 105 THR A N 1
ATOM 759 C CA . THR A 1 105 ? -20.110 -4.171 28.868 1.00 48.72 105 THR A CA 1
ATOM 760 C C . THR A 1 105 ? -19.339 -3.014 28.239 1.00 48.72 105 THR A C 1
ATOM 762 O O . THR A 1 105 ? -18.158 -3.165 27.953 1.00 48.72 105 THR A O 1
ATOM 765 N N . THR A 1 106 ? -19.951 -1.830 28.098 1.00 48.22 106 THR A N 1
ATOM 766 C CA . THR A 1 106 ? -19.234 -0.636 27.621 1.00 48.22 106 THR A CA 1
ATOM 767 C C . THR A 1 106 ? -18.175 -0.175 28.610 1.00 48.22 106 THR A C 1
ATOM 769 O O . THR A 1 106 ? -17.096 0.178 28.163 1.00 48.22 106 THR A O 1
ATOM 772 N N . ALA A 1 107 ? -18.425 -0.212 29.921 1.00 44.16 107 ALA A N 1
ATOM 773 C CA . ALA A 1 107 ? -17.442 0.144 30.943 1.00 44.16 107 ALA A CA 1
ATOM 774 C C . ALA A 1 107 ? -16.266 -0.846 30.991 1.00 44.16 107 ALA A C 1
ATOM 776 O O . ALA A 1 107 ? -15.124 -0.403 30.997 1.00 44.16 107 ALA A O 1
ATOM 777 N N . GLY A 1 108 ? -16.519 -2.159 30.927 1.00 43.12 108 GLY A N 1
ATOM 778 C CA . GLY A 1 108 ? -15.464 -3.182 30.875 1.00 43.12 108 GLY A CA 1
ATOM 779 C C . GLY A 1 108 ? -14.649 -3.160 29.573 1.00 43.12 108 GLY A C 1
ATOM 780 O O . GLY A 1 108 ? -13.442 -3.401 29.586 1.00 43.12 108 GLY A O 1
ATOM 781 N N . LEU A 1 109 ? -15.268 -2.796 28.443 1.00 48.75 109 LEU A N 1
ATOM 782 C CA . LEU A 1 109 ? -14.542 -2.480 27.205 1.00 48.75 109 LEU A CA 1
ATOM 783 C C . LEU A 1 109 ? -13.725 -1.185 27.323 1.00 48.75 109 LEU A C 1
ATOM 785 O O . LEU A 1 109 ? -12.594 -1.119 26.851 1.00 48.75 109 LEU A O 1
ATOM 789 N N . ARG A 1 110 ? -14.269 -0.158 27.981 1.00 45.84 110 ARG A N 1
ATOM 790 C CA . ARG A 1 110 ? -13.580 1.122 28.199 1.00 45.84 110 ARG A CA 1
ATOM 791 C C . ARG A 1 110 ? -12.316 0.934 29.037 1.00 45.84 110 ARG A C 1
ATOM 793 O O . ARG A 1 110 ? -11.265 1.441 28.659 1.00 45.84 110 ARG A O 1
ATOM 800 N N . GLU A 1 111 ? -12.408 0.128 30.092 1.00 42.84 111 GLU A N 1
ATOM 801 C CA . GLU A 1 111 ? -11.305 -0.191 31.005 1.00 42.84 111 GLU A CA 1
ATOM 802 C C . GLU A 1 111 ? -10.198 -1.010 30.305 1.00 42.84 111 GLU A C 1
ATOM 804 O O . GLU A 1 111 ? -9.015 -0.759 30.505 1.00 42.84 111 GLU A O 1
ATOM 809 N N . THR A 1 112 ? -10.549 -1.916 29.380 1.00 48.28 112 THR A N 1
ATOM 810 C CA . THR A 1 112 ? -9.565 -2.721 28.618 1.00 48.28 112 THR A CA 1
ATOM 811 C C . THR A 1 112 ? -8.892 -1.975 27.457 1.00 48.28 112 THR A C 1
ATOM 813 O O . THR A 1 112 ? -7.799 -2.355 27.033 1.00 48.28 112 THR A O 1
ATOM 816 N N . ILE A 1 113 ? -9.499 -0.898 26.948 1.00 51.75 113 ILE A N 1
ATOM 817 C CA . ILE A 1 113 ? -8.903 -0.020 25.923 1.00 51.75 113 ILE A CA 1
ATOM 818 C C . ILE A 1 113 ? -8.062 1.098 26.574 1.00 51.75 113 ILE A C 1
ATOM 820 O O . ILE A 1 113 ? -7.181 1.668 25.926 1.00 51.75 113 ILE A O 1
ATOM 824 N N . GLU A 1 114 ? -8.324 1.461 27.835 1.00 49.44 114 GLU A N 1
ATOM 825 C CA . GLU A 1 114 ? -7.572 2.476 28.600 1.00 49.44 114 GLU A CA 1
ATOM 826 C C . GLU A 1 114 ? -6.131 2.078 28.937 1.00 49.44 114 GLU A C 1
ATOM 828 O O . GLU A 1 114 ? -5.271 2.956 28.926 1.00 49.44 114 GLU A O 1
ATOM 833 N N . ASP A 1 115 ? -5.842 0.780 29.043 1.00 47.25 115 ASP A N 1
ATOM 834 C CA . ASP A 1 115 ? -4.504 0.258 29.356 1.00 47.25 115 ASP A CA 1
ATOM 835 C C . ASP A 1 115 ? -3.659 -0.164 28.137 1.00 47.25 115 ASP A C 1
ATOM 837 O O . ASP A 1 115 ? -2.550 -0.684 28.302 1.00 47.25 115 ASP A O 1
ATOM 841 N N . ARG A 1 116 ? -4.121 0.053 26.893 1.00 59.34 116 ARG A N 1
ATOM 842 C CA . ARG A 1 116 ? -3.282 -0.231 25.712 1.00 59.34 116 ARG A CA 1
ATOM 843 C C . ARG A 1 116 ? -2.141 0.782 25.652 1.00 59.34 116 ARG A C 1
ATOM 845 O O . ARG A 1 116 ? -2.324 1.936 25.269 1.00 59.34 116 ARG A O 1
ATOM 852 N N . ALA A 1 117 ? -0.977 0.329 26.112 1.00 64.12 117 ALA A N 1
ATOM 853 C CA . ALA A 1 117 ? 0.191 1.154 26.348 1.00 64.12 117 ALA A CA 1
ATOM 854 C C . ALA A 1 117 ? 0.614 1.911 25.084 1.00 64.12 117 ALA A C 1
ATOM 856 O O . ALA A 1 117 ? 0.736 1.345 23.997 1.00 64.12 117 ALA A O 1
ATOM 857 N N . ILE A 1 118 ? 0.893 3.202 25.259 1.00 76.94 118 ILE A N 1
ATOM 858 C CA . ILE A 1 118 ? 1.706 3.944 24.303 1.00 76.94 118 ILE A CA 1
ATOM 859 C C . ILE A 1 118 ? 3.124 3.393 24.450 1.00 76.94 118 ILE A C 1
ATOM 861 O O . ILE A 1 118 ? 3.777 3.630 25.468 1.00 76.94 118 ILE A O 1
ATOM 865 N N . ILE A 1 119 ? 3.584 2.645 23.454 1.00 72.94 119 ILE A N 1
ATOM 866 C CA . ILE A 1 119 ? 4.930 2.069 23.409 1.00 72.94 119 ILE A CA 1
ATOM 867 C C . ILE A 1 119 ? 5.674 2.787 22.288 1.00 72.94 119 ILE A C 1
ATOM 869 O O . ILE A 1 119 ? 5.117 3.038 21.223 1.00 72.94 119 ILE A O 1
ATOM 873 N N . ASP A 1 120 ? 6.904 3.221 22.561 1.00 75.50 120 ASP A N 1
ATOM 874 C CA . ASP A 1 120 ? 7.749 3.954 21.606 1.00 75.50 120 ASP A CA 1
ATOM 875 C C . ASP A 1 120 ? 7.086 5.203 20.987 1.00 75.50 120 ASP A C 1
ATOM 877 O O . ASP A 1 120 ? 7.416 5.636 19.887 1.00 75.50 120 ASP A O 1
ATOM 881 N N . GLY A 1 121 ? 6.144 5.815 21.712 1.00 81.38 121 GLY A N 1
ATOM 882 C CA . GLY A 1 121 ? 5.404 6.993 21.255 1.00 81.38 121 GLY A CA 1
ATOM 883 C C . GLY A 1 121 ? 4.205 6.689 20.352 1.00 81.38 121 GLY A C 1
ATOM 884 O O . GLY A 1 121 ? 3.421 7.604 20.099 1.00 81.38 121 GLY A O 1
ATOM 885 N N . HIS A 1 122 ? 3.990 5.434 19.949 1.00 91.12 122 HIS A N 1
ATOM 886 C CA . HIS A 1 122 ? 2.854 4.987 19.141 1.00 91.12 122 HIS A CA 1
ATOM 887 C C . HIS A 1 122 ? 1.720 4.418 20.008 1.00 91.12 122 HIS A C 1
ATOM 889 O O . HIS A 1 122 ? 1.964 3.764 21.022 1.00 91.12 122 HIS A O 1
ATOM 895 N N . SER A 1 123 ? 0.467 4.690 19.632 1.00 90.44 123 SER A N 1
ATOM 896 C CA . SER A 1 123 ? -0.704 4.100 20.286 1.00 90.44 123 SER A CA 1
ATOM 897 C C . SER A 1 123 ? -1.013 2.756 19.641 1.00 90.44 123 SER A C 1
ATOM 899 O O . SER A 1 123 ? -1.486 2.708 18.510 1.00 90.44 123 SER A O 1
ATOM 901 N N . HIS A 1 124 ? -0.810 1.671 20.387 1.00 89.75 124 HIS A N 1
ATOM 902 C CA . HIS A 1 124 ? -1.164 0.310 19.969 1.00 89.75 124 HIS A CA 1
ATOM 903 C C . HIS A 1 124 ? -2.647 -0.005 20.242 1.00 89.75 124 HIS A C 1
ATOM 905 O O . HIS A 1 124 ? -3.043 -1.150 20.464 1.00 89.75 124 HIS A O 1
ATOM 911 N N . SER A 1 125 ? -3.502 1.022 20.269 1.00 91.62 125 SER A N 1
ATOM 912 C CA . SER A 1 125 ? -4.918 0.902 20.623 1.00 91.62 125 SER A CA 1
ATOM 913 C C . SER A 1 125 ? -5.713 0.051 19.637 1.00 91.62 125 SER A C 1
ATOM 915 O O . SER A 1 125 ? -6.744 -0.502 20.014 1.00 91.62 125 SER A O 1
ATOM 917 N N . PHE A 1 126 ? -5.222 -0.119 18.411 1.00 94.12 126 PHE A N 1
ATOM 918 C CA . PHE A 1 126 ? -5.828 -0.971 17.394 1.00 94.12 126 PHE A CA 1
ATOM 919 C C . PHE A 1 126 ? -5.417 -2.452 17.488 1.00 94.12 126 PHE A C 1
ATOM 921 O O . PHE A 1 126 ? -6.032 -3.300 16.837 1.00 94.12 126 PHE A O 1
ATOM 928 N N . GLU A 1 127 ? -4.422 -2.808 18.305 1.00 90.12 127 GLU A N 1
ATOM 929 C CA . GLU A 1 127 ? -3.962 -4.192 18.429 1.00 90.12 127 GLU A CA 1
ATOM 930 C C . GLU A 1 127 ? -4.967 -5.082 19.171 1.00 90.12 127 GLU A C 1
ATOM 932 O O . GLU A 1 127 ? -5.584 -4.689 20.156 1.00 90.12 127 GLU A O 1
ATOM 937 N N . GLY A 1 128 ? -5.138 -6.320 18.704 1.00 87.38 128 GLY A N 1
ATOM 938 C CA . GLY A 1 128 ? -5.967 -7.318 19.387 1.00 87.38 128 GLY A CA 1
ATOM 939 C C . GLY A 1 128 ? -7.482 -7.101 19.302 1.00 87.38 128 GLY A C 1
ATOM 940 O O . GLY A 1 128 ? -8.213 -7.866 19.925 1.00 87.38 128 GLY A O 1
ATOM 941 N N . ILE A 1 129 ? -7.963 -6.124 18.526 1.00 93.00 129 ILE A N 1
ATOM 942 C CA . ILE A 1 129 ? -9.397 -5.894 18.281 1.00 93.00 129 ILE A CA 1
ATOM 943 C C . ILE A 1 129 ? -10.058 -7.133 17.662 1.00 93.00 129 ILE A C 1
ATOM 945 O O . ILE A 1 129 ? -9.545 -7.681 16.682 1.00 93.00 129 ILE A O 1
ATOM 949 N N . GLN A 1 130 ? -11.204 -7.543 18.216 1.00 90.50 130 GLN A N 1
ATOM 950 C CA . GLN A 1 130 ? -11.962 -8.718 17.757 1.00 90.50 130 GLN A CA 1
ATOM 951 C C . GLN A 1 130 ? -13.355 -8.389 17.199 1.00 90.50 130 GLN A C 1
ATOM 953 O O . GLN A 1 130 ? -13.984 -9.268 16.613 1.00 90.50 130 GLN A O 1
ATOM 958 N N . SER A 1 131 ? -13.840 -7.149 17.329 1.00 95.44 131 SER A N 1
ATOM 959 C CA . SER A 1 131 ? -15.184 -6.754 16.878 1.00 95.44 131 SER A CA 1
ATOM 960 C C . SER A 1 131 ? -15.217 -5.428 16.102 1.00 95.44 131 SER A C 1
ATOM 962 O O . SER A 1 131 ? -14.293 -4.613 16.175 1.00 95.44 131 SER A O 1
ATOM 964 N N . GLU A 1 132 ? -16.287 -5.210 15.324 1.00 96.12 132 GLU A N 1
ATOM 965 C CA . GLU A 1 132 ? -16.540 -3.929 14.639 1.00 96.12 132 GLU A CA 1
ATOM 966 C C . GLU A 1 132 ? -16.766 -2.813 15.667 1.00 96.12 132 GLU A C 1
ATOM 968 O O . GLU A 1 132 ? -16.258 -1.704 15.508 1.00 96.12 132 GLU A O 1
ATOM 973 N N . GLU A 1 133 ? -17.489 -3.121 16.741 1.00 96.19 133 GLU A N 1
ATOM 974 C CA . GLU A 1 133 ? -17.825 -2.197 17.817 1.00 96.19 133 GLU A CA 1
ATOM 975 C C . GLU A 1 133 ? -16.568 -1.676 18.522 1.00 96.19 133 GLU A C 1
ATOM 977 O O . GLU A 1 133 ? -16.417 -0.463 18.676 1.00 96.19 133 GLU A O 1
ATOM 982 N N . GLU A 1 134 ? -15.635 -2.568 18.876 1.00 95.44 134 GLU A N 1
ATOM 983 C CA . GLU A 1 134 ? -14.320 -2.194 19.416 1.00 95.44 134 GLU A CA 1
ATOM 984 C C . GLU A 1 134 ? -13.556 -1.278 18.460 1.00 95.44 134 GLU A C 1
ATOM 986 O O . GLU A 1 134 ? -13.006 -0.261 18.879 1.00 95.44 134 GLU A O 1
ATOM 991 N N . LEU A 1 135 ? -13.545 -1.605 17.163 1.00 95.88 135 LEU A N 1
ATOM 992 C CA . LEU A 1 135 ? -12.839 -0.811 16.159 1.00 95.88 135 LEU A CA 1
ATOM 993 C C . LEU A 1 135 ? -13.385 0.616 16.068 1.00 95.88 135 LEU A C 1
ATOM 995 O O . LEU A 1 135 ? -12.607 1.568 16.015 1.00 95.88 135 LEU A O 1
ATOM 999 N N . MET A 1 136 ? -14.710 0.776 16.080 1.00 97.56 136 MET A N 1
ATOM 1000 C CA . MET A 1 136 ? -15.346 2.095 16.048 1.00 97.56 136 MET A CA 1
ATOM 1001 C C . MET A 1 136 ? -15.051 2.899 17.318 1.00 97.56 136 MET A C 1
ATOM 1003 O O . MET A 1 136 ? -14.735 4.085 17.218 1.00 97.56 136 MET A O 1
ATOM 1007 N N . GLN A 1 137 ? -15.098 2.256 18.490 1.00 96.44 137 GLN A N 1
ATOM 1008 C CA . GLN A 1 137 ? -14.780 2.896 19.770 1.00 96.44 137 GLN A CA 1
ATOM 1009 C C . GLN A 1 137 ? -13.325 3.370 19.827 1.00 96.44 137 GLN A C 1
ATOM 1011 O O . GLN A 1 137 ? -13.055 4.473 20.299 1.00 96.44 137 GLN A O 1
ATOM 1016 N N . VAL A 1 138 ? -12.383 2.579 19.304 1.00 96.19 138 VAL A N 1
ATOM 1017 C CA . VAL A 1 138 ? -10.969 2.973 19.246 1.00 96.19 138 VAL A CA 1
ATOM 1018 C C . VAL A 1 138 ? -10.766 4.180 18.327 1.00 96.19 138 VAL A C 1
ATOM 1020 O O . VAL A 1 138 ? -10.082 5.123 18.722 1.00 96.19 138 VAL A O 1
ATOM 1023 N N . ILE A 1 139 ? -11.402 4.219 17.148 1.00 97.38 139 ILE A N 1
ATOM 1024 C CA . ILE A 1 139 ? -11.331 5.399 16.264 1.00 97.38 139 ILE A CA 1
ATOM 1025 C C . ILE A 1 139 ? -11.845 6.650 16.987 1.00 97.38 139 ILE A C 1
ATOM 1027 O O . ILE A 1 139 ? -11.207 7.700 16.919 1.00 97.38 139 ILE A O 1
ATOM 1031 N N . GLU A 1 140 ? -12.990 6.555 17.669 1.00 97.19 140 GLU A N 1
ATOM 1032 C CA . GLU A 1 140 ? -13.568 7.672 18.423 1.00 97.19 140 GLU A CA 1
ATOM 1033 C C . GLU A 1 140 ? -12.618 8.147 19.528 1.00 97.19 140 GLU A C 1
ATOM 1035 O O . GLU A 1 140 ? -12.304 9.336 19.595 1.00 97.19 140 GLU A O 1
ATOM 1040 N N . LYS A 1 141 ? -12.057 7.216 20.304 1.00 95.50 141 LYS A N 1
ATOM 1041 C CA . LYS A 1 141 ? -11.098 7.518 21.369 1.00 95.50 141 LYS A CA 1
ATOM 1042 C C . LYS A 1 141 ? -9.838 8.218 20.854 1.00 95.50 141 LYS A C 1
ATOM 1044 O O . LYS A 1 141 ? -9.376 9.171 21.477 1.00 95.50 141 LYS A O 1
ATOM 1049 N N . GLU A 1 142 ? -9.283 7.795 19.718 1.00 96.06 142 GLU A N 1
ATOM 1050 C CA . GLU A 1 142 ? -8.097 8.446 19.140 1.00 96.06 142 GLU A CA 1
ATOM 1051 C C . GLU A 1 142 ? -8.394 9.841 18.571 1.00 96.06 142 GLU A C 1
ATOM 1053 O O . GLU A 1 142 ? -7.520 10.712 18.519 1.00 96.06 142 GLU A O 1
ATOM 1058 N N . VAL A 1 143 ? -9.644 10.091 18.170 1.00 97.12 143 VAL A N 1
ATOM 1059 C CA . VAL A 1 143 ? -10.108 11.437 17.816 1.00 97.12 143 VAL A CA 1
ATOM 1060 C C . VAL A 1 143 ? -10.268 12.310 19.060 1.00 97.12 143 VAL A C 1
ATOM 1062 O O . VAL A 1 143 ? -9.873 13.478 19.040 1.00 97.12 143 VAL A O 1
ATOM 1065 N N . GLU A 1 144 ? -10.835 11.766 20.136 1.00 96.31 144 GLU A N 1
ATOM 1066 C CA . GLU A 1 144 ? -10.998 12.456 21.421 1.00 96.31 144 GLU A CA 1
ATOM 1067 C C . GLU A 1 144 ? -9.651 12.788 22.076 1.00 96.31 144 GLU A C 1
ATOM 1069 O O . 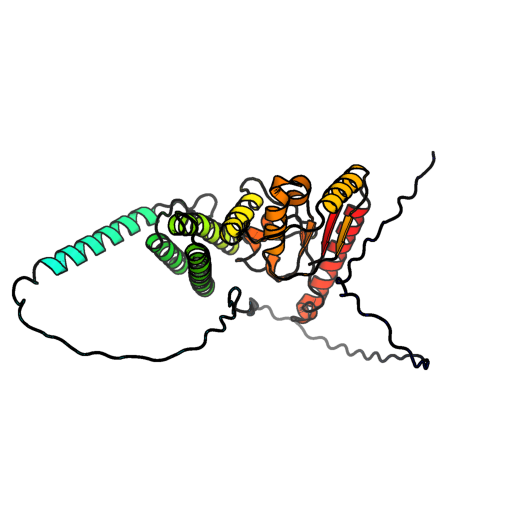GLU A 1 144 ? -9.490 13.880 22.623 1.00 96.31 144 GLU A O 1
ATOM 1074 N N . SER A 1 145 ? -8.662 11.894 21.958 1.00 93.50 145 SER A N 1
ATOM 1075 C CA . SER A 1 145 ? -7.295 12.089 22.463 1.00 93.50 145 SER A CA 1
ATOM 1076 C C . SER A 1 145 ? -6.501 13.140 21.674 1.00 93.50 145 SER A C 1
ATOM 1078 O O . SER A 1 145 ? -5.463 13.616 22.134 1.00 93.50 145 SER A O 1
ATOM 1080 N N . GLY A 1 146 ? -6.974 13.513 20.479 1.00 94.12 146 GLY A N 1
ATOM 1081 C CA . GLY A 1 146 ? -6.310 14.455 19.580 1.00 94.12 146 GLY A CA 1
ATOM 1082 C C . GLY A 1 146 ? -5.156 13.861 18.765 1.00 94.12 146 GLY A C 1
ATOM 1083 O O . GLY A 1 146 ? -4.565 14.590 17.966 1.00 94.12 146 GLY A O 1
ATOM 1084 N N . ARG A 1 147 ? -4.854 12.562 18.914 1.00 93.12 147 ARG A N 1
ATOM 1085 C CA . ARG A 1 147 ? -3.835 11.856 18.112 1.00 93.12 147 ARG A CA 1
ATOM 1086 C C . ARG A 1 147 ? -4.287 11.660 16.666 1.00 93.12 147 ARG A C 1
ATOM 1088 O O . ARG A 1 147 ? -3.474 11.720 15.746 1.00 93.12 147 ARG A O 1
ATOM 1095 N N . LEU A 1 148 ? -5.596 11.510 16.453 1.00 96.50 148 LEU A N 1
ATOM 1096 C CA . LEU A 1 148 ? -6.207 11.394 15.135 1.00 96.50 148 LEU A CA 1
ATOM 1097 C C . LEU A 1 148 ? -7.052 12.638 14.803 1.00 96.50 148 LEU A C 1
ATOM 1099 O O . LEU A 1 148 ? -8.020 12.949 15.499 1.00 96.50 148 LEU A O 1
ATOM 1103 N N . PRO A 1 149 ? -6.777 13.360 13.701 1.00 97.62 149 PRO A N 1
ATOM 1104 C CA . PRO A 1 149 ? -7.627 14.475 13.292 1.00 97.62 149 PRO A CA 1
ATOM 1105 C C . PRO A 1 149 ? -9.071 14.027 13.019 1.00 97.62 149 PRO A C 1
ATOM 1107 O O . PRO A 1 149 ? -9.289 13.035 12.328 1.00 97.62 149 PRO A O 1
ATOM 1110 N N . LYS A 1 150 ? -10.077 14.812 13.436 1.00 97.31 150 LYS A N 1
ATOM 1111 C CA . LYS A 1 150 ? -11.517 14.493 13.246 1.00 97.31 150 LYS A CA 1
ATOM 1112 C C . LYS A 1 150 ? -11.874 14.041 11.826 1.00 97.31 150 LYS A C 1
ATOM 1114 O O . LYS A 1 150 ? -12.626 13.090 11.627 1.00 97.31 150 LYS A O 1
ATOM 1119 N N . ARG A 1 151 ? -11.318 14.721 10.819 1.00 95.94 151 ARG A N 1
ATOM 1120 C CA . ARG A 1 151 ? -11.537 14.381 9.406 1.00 95.94 151 ARG A CA 1
ATOM 1121 C C . ARG A 1 151 ? -10.906 13.038 9.023 1.00 95.94 151 ARG A C 1
ATOM 1123 O O . ARG A 1 151 ? -11.486 12.321 8.216 1.00 95.94 151 ARG A O 1
ATOM 1130 N N . ALA A 1 152 ? -9.746 12.711 9.587 1.00 97.19 152 ALA A N 1
ATOM 1131 C CA . ALA A 1 152 ? -9.114 11.413 9.400 1.00 97.19 152 ALA A CA 1
ATOM 1132 C C . ALA A 1 152 ? -9.918 10.305 10.096 1.00 97.19 152 ALA A C 1
ATOM 1134 O O . ALA A 1 152 ? -10.158 9.282 9.473 1.00 97.19 152 ALA A O 1
ATOM 1135 N N . GLY A 1 153 ? -10.448 10.542 11.302 1.00 98.12 153 GLY A N 1
ATOM 1136 C CA . GLY A 1 153 ? -11.370 9.609 11.966 1.00 98.12 153 GLY A CA 1
ATOM 1137 C C . GLY A 1 153 ? -12.584 9.258 11.101 1.00 98.12 153 GLY A C 1
ATOM 1138 O O . GLY A 1 153 ? -12.857 8.086 10.856 1.00 98.12 153 GLY A O 1
ATOM 1139 N N . ALA A 1 154 ? -13.250 10.263 10.521 1.00 98.06 154 ALA A N 1
ATOM 1140 C CA . ALA A 1 154 ? -14.342 10.026 9.572 1.00 98.06 154 ALA A CA 1
ATOM 1141 C C . ALA A 1 154 ? -13.894 9.217 8.336 1.00 98.06 154 ALA A C 1
ATOM 1143 O O . ALA A 1 154 ? -14.613 8.326 7.885 1.00 98.06 154 ALA A O 1
ATOM 1144 N N . GLY A 1 155 ? -12.691 9.492 7.818 1.00 98.25 155 GLY A N 1
ATOM 1145 C CA . GLY A 1 155 ? -12.096 8.738 6.712 1.00 98.25 155 GLY A CA 1
ATOM 1146 C C . GLY A 1 155 ? -11.777 7.282 7.063 1.00 98.25 155 GLY A C 1
ATOM 1147 O O . GLY A 1 155 ? -11.975 6.406 6.226 1.00 98.25 155 GLY A O 1
ATOM 1148 N N . MET A 1 156 ? -11.338 6.994 8.293 1.00 98.50 156 MET A N 1
ATOM 1149 C CA . MET A 1 156 ? -11.104 5.625 8.768 1.00 98.50 156 MET A CA 1
ATOM 1150 C C . MET A 1 156 ? -12.407 4.822 8.826 1.00 98.50 156 MET A C 1
ATOM 1152 O O . MET A 1 156 ? -12.448 3.688 8.350 1.00 98.50 156 MET A O 1
ATOM 1156 N N . VAL A 1 157 ? -13.488 5.431 9.325 1.00 98.50 157 VAL A N 1
ATOM 1157 C CA . VAL A 1 157 ? -14.823 4.808 9.349 1.00 98.50 157 VAL A CA 1
ATOM 1158 C C . VAL A 1 157 ? -15.327 4.530 7.931 1.00 98.50 157 VAL A C 1
ATOM 1160 O O . VAL A 1 157 ? -15.851 3.450 7.655 1.00 98.50 157 VAL A O 1
ATOM 1163 N N . GLU A 1 158 ? -15.165 5.482 7.009 1.00 98.50 158 GLU A N 1
ATOM 1164 C CA . GLU A 1 158 ? -15.546 5.294 5.605 1.00 98.50 158 GLU A CA 1
ATOM 1165 C C . GLU A 1 158 ? -14.726 4.181 4.935 1.00 98.50 158 GLU A C 1
ATOM 1167 O O . GLU A 1 158 ? -15.295 3.311 4.271 1.00 98.50 158 GLU A O 1
ATOM 1172 N N . LEU A 1 159 ? -13.403 4.176 5.134 1.00 98.38 159 LEU A N 1
ATOM 1173 C CA . LEU A 1 159 ? -12.514 3.142 4.609 1.00 98.38 159 LEU A CA 1
ATOM 1174 C C . LEU A 1 159 ? -12.925 1.756 5.114 1.00 98.38 159 LEU A C 1
ATOM 1176 O O . LEU A 1 159 ? -13.061 0.836 4.307 1.00 98.38 159 LEU A O 1
ATOM 1180 N N . TYR A 1 160 ? -13.166 1.626 6.421 1.00 98.56 160 TYR A N 1
ATOM 1181 C CA . TYR A 1 160 ? -13.622 0.383 7.032 1.00 98.56 160 TYR A CA 1
ATOM 1182 C C . TYR A 1 160 ? -14.915 -0.121 6.393 1.00 98.56 160 TYR A C 1
ATOM 1184 O O . TYR A 1 160 ? -14.967 -1.262 5.943 1.00 98.56 160 TYR A O 1
ATOM 1192 N N . ARG A 1 161 ? -15.945 0.729 6.303 1.00 98.44 161 ARG A N 1
ATOM 1193 C CA . ARG A 1 161 ? -17.254 0.331 5.760 1.00 98.44 161 ARG A CA 1
ATOM 1194 C C . ARG A 1 161 ? -17.147 -0.120 4.308 1.00 98.44 161 ARG A C 1
ATOM 1196 O O . ARG A 1 161 ? -17.680 -1.165 3.956 1.00 98.44 161 ARG A O 1
ATOM 1203 N N . ASN A 1 162 ? -16.406 0.623 3.486 1.00 98.38 162 ASN A N 1
ATOM 1204 C CA . ASN A 1 162 ? -16.195 0.267 2.084 1.00 98.38 162 ASN A CA 1
ATOM 1205 C C . ASN A 1 162 ? -15.452 -1.069 1.937 1.00 98.38 162 ASN A C 1
ATOM 1207 O O . ASN A 1 162 ? -15.829 -1.891 1.103 1.00 98.38 162 ASN A O 1
ATOM 1211 N N . TYR A 1 163 ? -14.412 -1.293 2.746 1.00 98.50 163 TYR A N 1
ATOM 1212 C CA . TYR A 1 163 ? -13.661 -2.547 2.740 1.00 98.50 163 TYR A CA 1
ATOM 1213 C C . TYR A 1 163 ? -14.525 -3.719 3.213 1.00 98.50 163 TYR A C 1
ATOM 1215 O O . TYR A 1 163 ? -14.613 -4.734 2.522 1.00 98.50 163 TYR A O 1
ATOM 1223 N N . ARG A 1 164 ? -15.225 -3.554 4.342 1.00 98.06 164 ARG A N 1
ATOM 1224 C CA . ARG A 1 164 ? -16.160 -4.540 4.889 1.00 98.06 164 ARG A CA 1
ATOM 1225 C C . ARG A 1 164 ? -17.182 -4.958 3.848 1.00 98.06 164 ARG A C 1
ATOM 1227 O O . ARG A 1 164 ? -17.318 -6.143 3.567 1.00 98.06 164 ARG A O 1
ATOM 1234 N N . ASP A 1 165 ? -17.878 -3.990 3.262 1.00 98.19 165 ASP A N 1
ATOM 1235 C CA . ASP A 1 165 ? -18.953 -4.266 2.318 1.00 98.19 165 ASP A CA 1
ATOM 1236 C C . ASP A 1 165 ? -18.421 -5.005 1.079 1.00 98.19 165 ASP A C 1
ATOM 1238 O O . ASP A 1 165 ? -19.085 -5.916 0.580 1.00 98.19 165 ASP A O 1
ATOM 1242 N N . ALA A 1 166 ? -17.210 -4.675 0.610 1.00 97.88 166 ALA A N 1
ATOM 1243 C CA . ALA A 1 166 ? -16.563 -5.362 -0.506 1.00 97.88 166 ALA A CA 1
ATOM 1244 C C . ALA A 1 166 ? -16.183 -6.817 -0.174 1.00 97.88 166 ALA A C 1
ATOM 1246 O O . ALA A 1 166 ? -16.492 -7.713 -0.961 1.00 97.88 166 ALA A O 1
ATOM 1247 N N . VAL A 1 167 ? -15.560 -7.065 0.983 1.00 97.56 167 VAL A N 1
ATOM 1248 C CA . VAL A 1 167 ? -15.132 -8.414 1.402 1.00 97.56 167 VAL A CA 1
ATOM 1249 C C . VAL A 1 167 ? -16.324 -9.297 1.768 1.00 97.56 167 VAL A C 1
ATOM 1251 O O . VAL A 1 167 ? -16.383 -10.453 1.370 1.00 97.56 167 VAL A O 1
ATOM 1254 N N . VAL A 1 168 ? -17.327 -8.764 2.465 1.00 96.62 168 VAL A N 1
ATOM 1255 C CA . VAL A 1 168 ? -18.553 -9.518 2.771 1.00 96.62 168 VAL A CA 1
ATOM 1256 C C . VAL A 1 168 ? -19.300 -9.870 1.483 1.00 96.62 168 VAL A C 1
ATOM 1258 O O . VAL A 1 168 ? -19.763 -10.998 1.319 1.00 96.62 168 VAL A O 1
ATOM 1261 N N . SER A 1 169 ? -19.368 -8.939 0.527 1.00 95.06 169 SER A N 1
ATOM 1262 C CA . SER A 1 169 ? -20.030 -9.183 -0.760 1.00 95.06 169 SER A CA 1
ATOM 1263 C C . SER A 1 169 ? -19.273 -10.151 -1.675 1.00 95.06 169 SER A C 1
ATOM 1265 O O . SER A 1 169 ? -19.873 -10.636 -2.635 1.00 95.06 169 SER A O 1
ATOM 1267 N N . SER A 1 170 ? -17.988 -10.431 -1.424 1.00 91.06 170 SER A N 1
ATOM 1268 C CA . SER A 1 170 ? -17.213 -11.388 -2.226 1.00 91.06 170 SER A CA 1
ATOM 1269 C C . SER A 1 170 ? -17.540 -12.847 -1.890 1.00 91.06 170 SER A C 1
ATOM 1271 O O . SER A 1 170 ? -17.243 -13.736 -2.687 1.00 91.06 170 SER A O 1
ATOM 1273 N N . GLY A 1 171 ? -18.196 -13.099 -0.750 1.00 88.50 171 GLY A N 1
ATOM 1274 C CA . GLY A 1 171 ? -18.610 -14.438 -0.324 1.00 88.50 171 GLY A CA 1
ATOM 1275 C C . GLY A 1 171 ? -17.478 -15.297 0.246 1.00 88.50 171 GLY A C 1
ATOM 1276 O O . GLY A 1 171 ? -17.628 -16.514 0.326 1.00 88.50 171 GLY A O 1
ATOM 1277 N N . VAL A 1 172 ? -16.350 -14.689 0.625 1.00 90.44 172 VAL A N 1
ATOM 1278 C CA . VAL A 1 172 ? -15.255 -15.382 1.318 1.00 90.44 172 VAL A CA 1
ATOM 1279 C C . VAL A 1 172 ? -15.723 -15.854 2.702 1.00 90.44 172 VAL A C 1
ATOM 1281 O O . VAL A 1 172 ? -16.403 -15.128 3.428 1.00 90.44 172 VAL A O 1
ATOM 1284 N N . GLU A 1 173 ? -15.362 -17.082 3.077 1.00 92.44 173 GLU A N 1
ATOM 1285 C CA . GLU A 1 173 ? -15.652 -17.625 4.408 1.00 92.44 173 GLU A CA 1
ATOM 1286 C C . GLU A 1 173 ? -14.976 -16.787 5.504 1.00 92.44 173 GLU A C 1
ATOM 1288 O O . GLU A 1 173 ? -13.863 -16.295 5.328 1.00 92.44 173 GLU A O 1
ATOM 1293 N N . ASN A 1 174 ? -15.644 -16.623 6.650 1.00 94.19 174 ASN A N 1
ATOM 1294 C CA . ASN A 1 174 ? -15.161 -15.797 7.765 1.00 94.19 174 ASN A CA 1
ATOM 1295 C C . ASN A 1 174 ? -14.865 -14.333 7.365 1.00 94.19 174 ASN A C 1
ATOM 1297 O O . ASN A 1 174 ? -13.969 -13.699 7.922 1.00 94.19 174 ASN A O 1
ATOM 1301 N N . ALA A 1 175 ? -15.619 -13.780 6.402 1.00 96.12 175 ALA A N 1
ATOM 1302 C CA . ALA A 1 175 ? -15.419 -12.424 5.885 1.00 96.12 175 ALA A CA 1
ATOM 1303 C C . ALA A 1 175 ? -15.318 -11.354 6.982 1.00 96.12 175 ALA A C 1
ATOM 1305 O O . ALA A 1 175 ? -14.440 -10.500 6.908 1.00 96.12 175 ALA A O 1
ATOM 1306 N N . MET A 1 176 ? -16.172 -11.399 8.009 1.00 96.06 176 MET A N 1
ATOM 1307 C CA . MET A 1 176 ? -16.133 -10.410 9.095 1.00 96.06 176 MET A CA 1
ATOM 1308 C C . MET A 1 176 ? -14.856 -10.504 9.933 1.00 96.06 176 MET A C 1
ATOM 1310 O O . MET A 1 176 ? -14.249 -9.473 10.212 1.00 96.06 176 MET A O 1
ATOM 1314 N N . ASP A 1 177 ? -14.393 -11.713 10.254 1.00 95.62 177 ASP A N 1
ATOM 1315 C CA . ASP A 1 177 ? -13.133 -11.907 10.981 1.00 95.62 177 ASP A CA 1
ATOM 1316 C C . ASP A 1 177 ? -11.943 -11.384 10.170 1.00 95.62 177 ASP A C 1
ATOM 1318 O O . ASP A 1 177 ? -11.046 -10.743 10.718 1.00 95.62 177 ASP A O 1
ATOM 1322 N N . ILE A 1 178 ? -11.941 -11.632 8.852 1.00 96.50 178 ILE A N 1
ATOM 1323 C CA . ILE A 1 178 ? -10.935 -11.090 7.929 1.00 96.50 178 ILE A CA 1
ATOM 1324 C C . ILE A 1 178 ? -10.983 -9.565 7.952 1.00 96.50 178 ILE A C 1
ATOM 1326 O O . ILE A 1 178 ? -9.946 -8.925 8.103 1.00 96.50 178 ILE A O 1
ATOM 1330 N N . VAL A 1 179 ? -12.175 -8.980 7.826 1.00 98.12 179 VAL A N 1
ATOM 1331 C CA . VAL A 1 179 ? -12.363 -7.528 7.812 1.00 98.12 179 VAL A CA 1
ATOM 1332 C C . VAL A 1 179 ? -11.832 -6.897 9.088 1.00 98.12 179 VAL A C 1
ATOM 1334 O O . VAL A 1 179 ? -11.051 -5.956 8.995 1.00 98.12 179 VAL A O 1
ATOM 1337 N N . VAL A 1 180 ? -12.216 -7.400 10.261 1.00 97.75 180 VAL A N 1
ATOM 1338 C CA . VAL A 1 180 ? -11.790 -6.825 11.542 1.00 97.75 180 VAL A CA 1
ATOM 1339 C C . VAL A 1 180 ? -10.276 -6.944 11.712 1.00 97.75 180 VAL A C 1
ATOM 1341 O O . VAL A 1 180 ? -9.628 -5.941 12.000 1.00 97.75 180 VAL A O 1
ATOM 1344 N N . LYS A 1 181 ? -9.692 -8.123 11.456 1.00 96.75 181 LYS A N 1
ATOM 1345 C CA . LYS A 1 181 ? -8.243 -8.353 11.600 1.00 96.75 181 LYS A CA 1
ATOM 1346 C C . LYS A 1 181 ? -7.411 -7.544 10.610 1.00 96.75 181 LYS A C 1
ATOM 1348 O O . LYS A 1 181 ? -6.372 -7.004 10.970 1.00 96.75 181 LYS A O 1
ATOM 1353 N N . VAL A 1 182 ? -7.839 -7.461 9.352 1.00 97.69 182 VAL A N 1
ATOM 1354 C CA . VAL A 1 182 ? -7.136 -6.654 8.351 1.00 97.69 182 VAL A CA 1
ATOM 1355 C C . VAL A 1 182 ? -7.281 -5.176 8.691 1.00 97.69 182 VA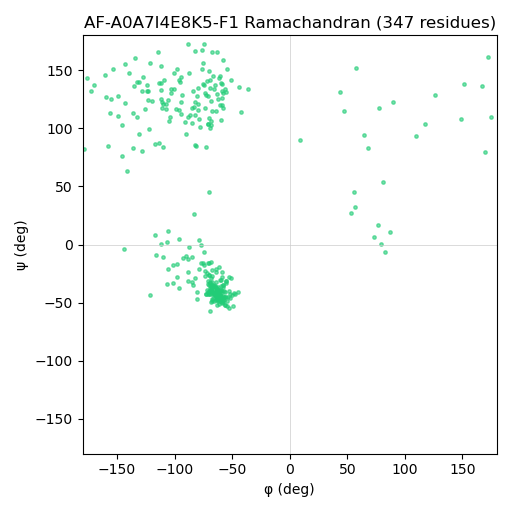L A C 1
ATOM 1357 O O . VAL A 1 182 ? -6.285 -4.458 8.738 1.00 97.69 182 VAL A O 1
ATOM 1360 N N . MET A 1 183 ? -8.498 -4.706 8.961 1.00 98.38 183 MET A N 1
ATOM 1361 C CA . MET A 1 183 ? -8.725 -3.284 9.186 1.00 98.38 183 MET A CA 1
ATOM 1362 C C . MET A 1 183 ? -8.116 -2.787 10.492 1.00 98.38 183 MET A C 1
ATOM 1364 O O . MET A 1 183 ? -7.641 -1.658 10.498 1.00 98.38 183 MET A O 1
ATOM 1368 N N . SER A 1 184 ? -8.036 -3.597 11.549 1.00 97.56 184 SER A N 1
ATOM 1369 C CA . SER A 1 184 ? -7.310 -3.209 12.762 1.00 97.56 184 SER A CA 1
ATOM 1370 C C . SER A 1 184 ? -5.851 -2.881 12.439 1.00 97.56 184 SER A C 1
ATOM 1372 O O . SER A 1 184 ? -5.407 -1.772 12.715 1.00 97.56 184 SER A O 1
ATOM 1374 N N . THR A 1 185 ? -5.151 -3.758 11.712 1.00 97.25 185 THR A N 1
ATOM 1375 C CA . THR A 1 185 ? -3.765 -3.498 11.281 1.00 97.25 185 THR A CA 1
ATOM 1376 C C . THR A 1 185 ? -3.643 -2.308 10.324 1.00 97.25 185 THR A C 1
ATOM 1378 O O . THR A 1 185 ? -2.678 -1.553 10.392 1.00 97.25 185 THR A O 1
ATOM 1381 N N . VAL A 1 186 ? -4.613 -2.097 9.429 1.00 98.38 186 VAL A N 1
ATOM 1382 C CA . VAL A 1 186 ? -4.593 -0.960 8.493 1.00 98.38 186 VAL A CA 1
ATOM 1383 C C . VAL A 1 186 ? -4.765 0.360 9.228 1.00 98.38 186 VAL A C 1
ATOM 1385 O O . VAL A 1 186 ? -4.001 1.290 8.983 1.00 98.38 186 VAL A O 1
ATOM 1388 N N . LEU A 1 187 ? -5.752 0.455 10.117 1.00 98.31 187 LEU A N 1
ATOM 1389 C CA . LEU A 1 187 ? -6.034 1.691 10.840 1.00 98.31 187 LEU A CA 1
ATOM 1390 C C . LEU A 1 187 ? -4.918 2.032 11.828 1.00 98.31 187 LEU A C 1
ATOM 1392 O O . LEU A 1 187 ? -4.526 3.193 11.900 1.00 98.31 187 LEU A O 1
ATOM 1396 N N . ASP A 1 188 ? -4.340 1.022 12.470 1.00 97.44 188 ASP A N 1
ATOM 1397 C CA . ASP A 1 188 ? -3.141 1.132 13.298 1.00 97.44 188 ASP A CA 1
ATOM 1398 C C . ASP A 1 188 ? -1.962 1.769 12.539 1.00 97.44 188 ASP A C 1
ATOM 1400 O O . ASP A 1 188 ? -1.414 2.805 12.926 1.00 97.44 188 ASP A O 1
ATOM 1404 N N . ARG A 1 189 ? -1.625 1.218 11.364 1.00 97.75 189 ARG A N 1
ATOM 1405 C CA . ARG A 1 189 ? -0.529 1.743 10.540 1.00 97.75 189 ARG A CA 1
ATOM 1406 C C . ARG A 1 189 ? -0.836 3.117 9.944 1.00 97.75 189 ARG A C 1
ATOM 1408 O O . ARG A 1 189 ? 0.096 3.884 9.710 1.00 97.75 189 ARG A O 1
ATOM 1415 N N . ILE A 1 190 ? -2.106 3.449 9.695 1.00 98.25 190 ILE A N 1
ATOM 1416 C CA . ILE A 1 190 ? -2.521 4.798 9.276 1.00 98.25 190 ILE A CA 1
ATOM 1417 C C . ILE A 1 190 ? -2.391 5.787 10.440 1.00 98.25 190 ILE A C 1
ATOM 1419 O O . ILE A 1 190 ? -1.893 6.891 10.219 1.00 98.25 190 ILE A O 1
ATOM 1423 N N . LEU A 1 191 ? -2.795 5.416 11.661 1.00 97.69 191 LEU A N 1
ATOM 1424 C CA . LEU A 1 191 ? -2.635 6.250 12.856 1.00 97.69 191 LEU A CA 1
ATOM 1425 C C . LEU A 1 191 ? -1.163 6.622 13.054 1.00 97.69 191 LEU A C 1
ATOM 1427 O O . LEU A 1 191 ? -0.847 7.804 13.195 1.00 97.69 191 LEU A O 1
ATOM 1431 N N . LEU A 1 192 ? -0.259 5.647 12.916 1.00 96.50 192 LEU A N 1
ATOM 1432 C CA . LEU A 1 192 ? 1.181 5.897 12.970 1.00 96.50 192 LEU A CA 1
ATOM 1433 C C . LEU A 1 192 ? 1.632 6.967 11.960 1.00 96.50 192 LEU A C 1
ATOM 1435 O O . LEU A 1 192 ? 2.549 7.721 12.245 1.00 96.50 192 LEU A O 1
ATOM 1439 N N . GLN A 1 193 ? 0.981 7.108 10.799 1.00 96.94 193 GLN A N 1
ATOM 1440 C CA . GLN A 1 193 ? 1.338 8.157 9.832 1.00 96.94 193 GLN A CA 1
ATOM 1441 C C . GLN A 1 193 ? 0.893 9.565 10.229 1.00 96.94 193 GLN A C 1
ATOM 1443 O O . GLN A 1 193 ? 1.402 10.526 9.647 1.00 96.94 193 GLN A O 1
ATOM 1448 N N . PHE A 1 194 ? -0.047 9.702 11.163 1.00 96.12 194 PHE A N 1
ATOM 1449 C CA . PHE A 1 194 ? -0.406 10.988 11.764 1.00 96.12 194 PHE A CA 1
ATOM 1450 C C . PHE A 1 194 ? 0.519 11.347 12.930 1.00 96.12 194 PHE A C 1
ATOM 1452 O O . PHE A 1 194 ? 0.814 12.523 13.126 1.00 96.12 194 PHE A O 1
ATOM 1459 N N . GLU A 1 195 ? 0.997 10.340 13.656 1.00 94.25 195 GLU A N 1
ATOM 1460 C CA . GLU A 1 195 ? 1.882 10.489 14.815 1.00 94.25 195 GLU A CA 1
ATOM 1461 C C . GLU A 1 195 ? 3.339 10.694 14.392 1.00 94.25 195 GLU A C 1
ATOM 1463 O O . GLU A 1 195 ? 4.005 11.628 14.836 1.00 94.25 195 GLU A O 1
ATOM 1468 N N . GLU A 1 196 ? 3.804 9.861 13.464 1.00 94.94 196 GLU A N 1
ATOM 1469 C CA . GLU A 1 196 ? 5.153 9.860 12.915 1.00 94.94 196 GLU A CA 1
ATOM 1470 C C . GLU A 1 196 ? 5.111 9.688 11.380 1.00 94.94 196 GLU A C 1
ATOM 1472 O O . GLU A 1 196 ? 5.250 8.587 10.832 1.00 94.94 196 GLU A O 1
ATOM 1477 N N . PRO A 1 197 ? 4.906 10.784 10.621 1.00 95.44 197 PRO A N 1
ATOM 1478 C CA . PRO A 1 197 ? 4.799 10.700 9.173 1.00 95.44 197 PRO A CA 1
ATOM 1479 C C . PRO A 1 197 ? 6.102 10.215 8.514 1.00 95.44 197 PRO A C 1
ATOM 1481 O O . PRO A 1 197 ? 7.094 10.939 8.434 1.00 95.44 197 PRO A O 1
ATOM 1484 N N . PHE A 1 198 ? 6.063 9.037 7.884 1.00 97.00 198 PHE A N 1
ATOM 1485 C CA . PHE A 1 198 ? 7.167 8.556 7.047 1.00 97.00 198 PHE A CA 1
ATOM 1486 C C . PHE A 1 198 ? 7.479 9.511 5.878 1.00 97.00 198 PHE A C 1
ATOM 1488 O O . PHE A 1 198 ? 6.567 9.994 5.204 1.00 97.00 198 PHE A O 1
ATOM 1495 N N . THR A 1 199 ? 8.758 9.759 5.591 1.00 95.81 199 THR A N 1
ATOM 1496 C CA . THR A 1 199 ? 9.180 10.597 4.456 1.00 95.81 199 THR A CA 1
ATOM 1497 C C . THR A 1 199 ? 9.856 9.750 3.387 1.00 95.81 199 THR A C 1
ATOM 1499 O O . THR A 1 199 ? 10.925 9.184 3.605 1.00 95.81 199 THR A O 1
ATOM 1502 N N . PHE A 1 200 ? 9.263 9.706 2.194 1.00 96.56 200 PHE A N 1
ATOM 1503 C CA . PHE A 1 200 ? 9.821 8.953 1.076 1.00 96.56 200 PHE A CA 1
ATOM 1504 C C . PHE A 1 200 ? 11.046 9.645 0.469 1.00 96.56 200 PHE A C 1
ATOM 1506 O O . PHE A 1 200 ? 11.017 10.823 0.105 1.00 96.56 200 PHE A O 1
ATOM 1513 N N . GLY A 1 201 ? 12.123 8.879 0.293 1.00 93.94 201 GLY A N 1
ATOM 1514 C CA . GLY A 1 201 ? 13.265 9.286 -0.520 1.00 93.94 201 GLY A CA 1
ATOM 1515 C C . GLY A 1 201 ? 12.967 9.220 -2.023 1.00 93.94 201 GLY A C 1
ATOM 1516 O O . GLY A 1 201 ? 11.956 8.678 -2.460 1.00 93.94 201 GLY A O 1
ATOM 1517 N N . SER A 1 202 ? 13.896 9.727 -2.841 1.00 94.44 202 SER A N 1
ATOM 1518 C CA . SER A 1 202 ? 13.806 9.632 -4.310 1.00 94.44 202 SER A CA 1
ATOM 1519 C C . SER A 1 202 ? 13.711 8.189 -4.816 1.00 94.44 202 SER A C 1
ATOM 1521 O O . SER A 1 202 ? 13.015 7.925 -5.790 1.00 94.44 202 SER A O 1
ATOM 1523 N N . HIS A 1 203 ? 14.423 7.272 -4.160 1.00 94.50 203 HIS A N 1
ATOM 1524 C CA . HIS A 1 203 ? 14.305 5.835 -4.359 1.00 94.50 203 HIS A CA 1
ATOM 1525 C C . HIS A 1 203 ? 14.028 5.204 -2.999 1.00 94.50 203 HIS A C 1
ATOM 1527 O O . HIS A 1 203 ? 14.851 5.308 -2.089 1.00 94.50 203 HIS A O 1
ATOM 1533 N N . HIS A 1 204 ? 12.858 4.595 -2.874 1.00 96.25 204 HIS A N 1
ATOM 1534 C CA . HIS A 1 204 ? 12.406 3.896 -1.683 1.00 96.25 204 HIS A CA 1
ATOM 1535 C C . HIS A 1 204 ? 12.531 2.394 -1.920 1.00 96.25 204 HIS A C 1
ATOM 1537 O O . HIS A 1 204 ? 12.094 1.895 -2.957 1.00 96.25 204 HIS A O 1
ATOM 1543 N N . LYS A 1 205 ? 13.140 1.678 -0.977 1.00 96.19 205 LYS A N 1
ATOM 1544 C CA . LYS A 1 205 ? 13.130 0.213 -0.966 1.00 96.19 205 LYS A CA 1
ATOM 1545 C C . LYS A 1 205 ? 12.001 -0.228 -0.053 1.00 96.19 205 LYS A C 1
ATOM 1547 O O . LYS A 1 205 ? 11.835 0.366 1.010 1.00 96.19 205 LYS A O 1
ATOM 1552 N N . ARG A 1 206 ? 11.278 -1.277 -0.442 1.00 96.31 206 ARG A N 1
ATOM 1553 C CA . ARG A 1 206 ? 10.221 -1.840 0.402 1.00 96.31 206 ARG A CA 1
ATOM 1554 C C . ARG A 1 206 ? 10.741 -2.117 1.815 1.00 96.31 206 ARG A C 1
ATOM 1556 O O . ARG A 1 206 ? 11.874 -2.576 1.985 1.00 96.31 206 ARG A O 1
ATOM 1563 N N . MET A 1 207 ? 9.898 -1.863 2.802 1.00 97.81 207 MET A N 1
ATOM 1564 C CA . MET A 1 207 ? 10.196 -2.127 4.204 1.00 97.81 207 MET A CA 1
ATOM 1565 C C . MET A 1 207 ? 9.557 -3.451 4.614 1.00 97.81 207 MET A C 1
ATOM 1567 O O . MET A 1 207 ? 8.337 -3.583 4.559 1.00 97.81 207 MET A O 1
ATOM 1571 N N . VAL A 1 208 ? 10.400 -4.415 4.985 1.00 97.31 208 VAL A N 1
ATOM 1572 C CA . VAL A 1 208 ? 9.976 -5.720 5.526 1.00 97.31 208 VAL A CA 1
ATOM 1573 C C . VAL A 1 208 ? 10.303 -5.875 7.017 1.00 97.31 208 VAL A C 1
ATOM 1575 O O . VAL A 1 208 ? 9.817 -6.792 7.655 1.00 97.31 208 VAL A O 1
ATOM 1578 N N . GLU A 1 209 ? 11.100 -4.957 7.570 1.00 95.50 209 GLU A N 1
ATOM 1579 C CA . GLU A 1 209 ? 11.542 -4.924 8.967 1.00 95.50 209 GLU A CA 1
ATOM 1580 C C . GLU A 1 209 ? 11.509 -3.472 9.484 1.00 95.50 209 GLU A C 1
ATOM 1582 O O . GLU A 1 209 ? 11.760 -2.550 8.693 1.00 95.50 209 GLU A O 1
ATOM 1587 N N . PRO A 1 210 ? 11.221 -3.232 10.781 1.00 94.38 210 PRO A N 1
ATOM 1588 C CA . PRO A 1 210 ? 10.788 -4.219 11.787 1.00 94.38 210 PRO A CA 1
ATOM 1589 C C . PRO A 1 210 ? 9.325 -4.670 11.610 1.00 94.38 210 PRO A C 1
ATOM 1591 O O . PRO A 1 210 ? 8.848 -5.554 12.309 1.00 94.38 210 PRO A O 1
ATOM 1594 N N . TYR A 1 211 ? 8.598 -4.035 10.687 1.00 96.44 211 TYR A N 1
ATOM 1595 C CA . TYR A 1 211 ? 7.235 -4.390 10.315 1.00 96.44 211 TYR A CA 1
ATOM 1596 C C . TYR A 1 211 ? 7.175 -4.670 8.816 1.00 96.44 211 TYR A C 1
ATOM 1598 O O . TYR A 1 211 ? 7.661 -3.868 8.009 1.00 96.44 211 TYR A O 1
ATOM 1606 N N . ASP A 1 212 ? 6.544 -5.782 8.441 1.00 98.31 212 ASP A N 1
ATOM 1607 C CA . ASP A 1 212 ? 6.439 -6.190 7.046 1.00 98.31 212 ASP A CA 1
ATOM 1608 C C . ASP A 1 212 ? 5.304 -5.461 6.315 1.00 98.31 212 ASP A C 1
ATOM 1610 O O . ASP A 1 212 ? 4.186 -5.965 6.165 1.00 98.31 212 ASP A O 1
ATOM 1614 N N . TYR A 1 213 ? 5.609 -4.259 5.814 1.00 98.56 213 TYR A N 1
ATOM 1615 C CA . TYR A 1 213 ? 4.666 -3.458 5.032 1.00 98.56 213 TYR A CA 1
ATOM 1616 C C . TYR A 1 213 ? 4.329 -4.090 3.672 1.00 98.56 213 TYR A C 1
ATOM 1618 O O . TYR A 1 213 ? 3.288 -3.769 3.089 1.00 98.56 213 TYR A O 1
ATOM 1626 N N . TYR A 1 214 ? 5.182 -4.978 3.144 1.00 98.44 214 TYR A N 1
ATOM 1627 C CA . TYR A 1 214 ? 4.886 -5.705 1.911 1.00 98.44 214 TYR A CA 1
ATOM 1628 C C . TYR A 1 214 ? 3.757 -6.703 2.163 1.00 98.44 214 TYR A C 1
ATOM 1630 O O . TYR A 1 214 ? 2.700 -6.596 1.535 1.00 98.44 214 TYR A O 1
ATOM 1638 N N . THR A 1 215 ? 3.938 -7.611 3.123 1.00 98.19 215 THR A N 1
ATOM 1639 C CA . THR A 1 215 ? 2.932 -8.621 3.480 1.00 98.19 215 THR A CA 1
ATOM 1640 C C . THR A 1 215 ? 1.648 -7.974 3.993 1.00 98.19 215 THR A C 1
ATOM 1642 O O . THR A 1 215 ? 0.561 -8.377 3.583 1.00 98.19 215 THR A O 1
ATOM 1645 N N . PHE A 1 216 ? 1.752 -6.905 4.788 1.00 98.44 216 PHE A N 1
ATOM 1646 C CA . PHE A 1 216 ? 0.621 -6.055 5.174 1.00 98.44 216 PHE A CA 1
ATOM 1647 C C . PHE A 1 216 ? -0.224 -5.619 3.965 1.00 98.44 216 PHE A C 1
ATOM 1649 O O . PHE A 1 216 ? -1.434 -5.850 3.923 1.00 98.44 216 PHE A O 1
ATOM 1656 N N . GLY A 1 217 ? 0.413 -5.048 2.936 1.00 98.31 217 GLY A N 1
ATOM 1657 C CA . GLY A 1 217 ? -0.292 -4.596 1.739 1.00 98.31 217 GLY A CA 1
ATOM 1658 C C . GLY A 1 217 ? -0.870 -5.743 0.905 1.00 98.31 217 GLY A C 1
ATOM 1659 O O . GLY A 1 217 ? -1.962 -5.604 0.353 1.00 98.31 217 GLY A O 1
ATOM 1660 N N . GLN A 1 218 ? -0.172 -6.881 0.825 1.00 98.38 218 GLN A N 1
ATOM 1661 C CA . GLN A 1 218 ? -0.685 -8.082 0.153 1.00 98.38 218 GLN A CA 1
ATOM 1662 C C . GLN A 1 218 ? -1.937 -8.621 0.860 1.00 98.38 218 GLN A C 1
ATOM 1664 O O . GLN A 1 218 ? -2.935 -8.910 0.200 1.00 98.38 218 GLN A O 1
ATOM 1669 N N . ASN A 1 219 ? -1.913 -8.706 2.192 1.00 98.12 219 ASN A N 1
ATOM 1670 C CA . ASN A 1 219 ? -3.021 -9.211 3.004 1.00 98.12 219 ASN A CA 1
ATOM 1671 C C . ASN A 1 219 ? -4.255 -8.313 2.928 1.00 98.12 219 ASN A C 1
ATOM 1673 O O . ASN A 1 219 ? -5.371 -8.823 2.900 1.00 98.12 219 ASN A O 1
ATOM 1677 N N . TYR A 1 220 ? -4.067 -6.995 2.825 1.00 98.44 220 TYR A N 1
ATOM 1678 C CA . TYR A 1 220 ? -5.173 -6.067 2.615 1.00 98.44 220 TYR A CA 1
ATOM 1679 C C . TYR A 1 220 ? -5.891 -6.299 1.279 1.00 98.44 220 TYR A C 1
ATOM 1681 O O . TYR A 1 220 ? -7.119 -6.362 1.236 1.00 98.44 220 TYR A O 1
ATOM 1689 N N . VAL A 1 221 ? -5.142 -6.446 0.182 1.00 98.12 221 VAL A N 1
ATOM 1690 C CA . VAL A 1 221 ? -5.727 -6.527 -1.168 1.00 98.12 221 VAL A CA 1
ATOM 1691 C C . VAL A 1 221 ? -6.235 -7.929 -1.508 1.00 98.12 221 VAL A C 1
ATOM 1693 O O . VAL A 1 221 ? -7.198 -8.058 -2.262 1.00 98.12 221 VAL A O 1
ATOM 1696 N N . ARG A 1 222 ? -5.642 -8.987 -0.944 1.00 97.38 222 ARG A N 1
ATOM 1697 C CA . ARG A 1 222 ? -5.966 -10.385 -1.273 1.00 97.38 222 ARG A CA 1
ATOM 1698 C C . ARG A 1 222 ? -7.466 -10.726 -1.203 1.00 97.38 222 ARG A C 1
ATOM 1700 O O . ARG A 1 222 ? -7.942 -11.317 -2.169 1.00 97.38 222 ARG A O 1
ATOM 1707 N N . PRO A 1 223 ? -8.239 -10.345 -0.165 1.00 96.69 223 PRO A N 1
ATOM 1708 C CA . PRO A 1 223 ? -9.673 -10.653 -0.090 1.00 96.69 223 PRO A CA 1
ATOM 1709 C C . PRO A 1 223 ? -10.535 -9.906 -1.118 1.00 96.69 223 PRO A C 1
ATOM 1711 O O . PRO A 1 223 ? -11.693 -10.265 -1.328 1.00 96.69 223 PRO A O 1
ATOM 1714 N N . LEU A 1 224 ? -9.987 -8.860 -1.746 1.00 96.50 224 LEU A N 1
ATOM 1715 C CA . LEU A 1 224 ? -10.667 -8.054 -2.761 1.00 96.50 224 LEU A CA 1
ATOM 1716 C C . LEU A 1 224 ? -10.478 -8.610 -4.180 1.00 96.50 224 LEU A C 1
ATOM 1718 O O . LEU A 1 224 ? -11.160 -8.166 -5.105 1.00 96.50 224 LEU A O 1
ATOM 1722 N N . LEU A 1 225 ? -9.550 -9.552 -4.372 1.00 95.50 225 LEU A N 1
ATOM 1723 C CA . LEU A 1 225 ? -9.275 -10.163 -5.668 1.00 95.50 225 LEU A CA 1
ATOM 1724 C C . LEU A 1 225 ? -10.046 -11.467 -5.844 1.00 95.50 225 LEU A C 1
ATOM 1726 O O . LEU A 1 225 ? -9.853 -12.439 -5.117 1.00 95.50 225 LEU A O 1
ATOM 1730 N N . ASP A 1 226 ? -10.852 -11.522 -6.901 1.00 95.81 226 ASP A N 1
ATOM 1731 C CA . ASP A 1 226 ? -11.434 -12.770 -7.380 1.00 95.81 226 ASP A CA 1
ATOM 1732 C C . ASP A 1 226 ? -10.415 -13.513 -8.254 1.00 95.81 226 ASP A C 1
ATOM 1734 O O . ASP A 1 226 ? -10.388 -13.372 -9.480 1.00 95.81 226 ASP A O 1
ATOM 1738 N N . PHE A 1 227 ? -9.548 -14.302 -7.616 1.00 95.19 227 PHE A N 1
ATOM 1739 C CA . PHE A 1 227 ? -8.520 -15.081 -8.312 1.00 95.19 227 PHE A CA 1
ATOM 1740 C C . PHE A 1 227 ? -9.099 -16.070 -9.331 1.00 95.19 227 PHE A C 1
ATOM 1742 O O . PHE A 1 227 ? -8.435 -16.367 -10.320 1.00 95.19 227 PHE A O 1
ATOM 1749 N N . ARG A 1 228 ? -10.330 -16.564 -9.132 1.00 94.12 228 ARG A N 1
ATOM 1750 C CA . ARG A 1 228 ? -10.954 -17.535 -10.048 1.00 94.12 228 ARG A CA 1
ATOM 1751 C C . ARG A 1 228 ? -11.306 -16.903 -11.391 1.00 94.12 228 ARG A C 1
ATOM 1753 O O . ARG A 1 228 ? -11.231 -17.576 -12.415 1.00 94.12 228 ARG A O 1
ATOM 1760 N N . ASN A 1 229 ? -11.667 -15.622 -11.375 1.00 96.06 229 ASN A N 1
ATOM 1761 C CA . ASN A 1 229 ? -12.026 -14.847 -12.563 1.00 96.06 229 ASN A CA 1
ATOM 1762 C C . ASN A 1 229 ? -10.937 -13.843 -12.983 1.00 96.06 229 ASN A C 1
ATOM 1764 O O . ASN A 1 229 ? -11.179 -12.981 -13.830 1.00 96.06 229 ASN A O 1
ATOM 1768 N N . SER A 1 230 ? -9.737 -13.950 -12.408 1.00 96.56 230 SER A N 1
ATOM 1769 C CA . SER A 1 230 ? -8.571 -13.143 -12.768 1.00 96.56 230 SER A CA 1
ATOM 1770 C C . SER A 1 230 ? -7.624 -13.933 -13.667 1.00 96.56 230 SER A C 1
ATOM 1772 O O . SER A 1 230 ? -7.488 -15.147 -13.538 1.00 96.56 230 SER A O 1
ATOM 1774 N N . TYR A 1 231 ? -6.936 -13.241 -14.576 1.00 94.81 231 TYR A N 1
ATOM 1775 C CA . TYR A 1 231 ? -6.075 -13.883 -15.568 1.00 94.81 231 TYR A CA 1
ATOM 1776 C C . TYR A 1 231 ? -4.744 -13.158 -15.700 1.00 94.81 231 TYR A C 1
ATOM 1778 O O . TYR A 1 231 ? -4.700 -11.934 -15.821 1.00 94.81 231 TYR A O 1
ATOM 1786 N N . LEU A 1 232 ? -3.666 -13.938 -15.770 1.00 93.56 232 LEU A N 1
ATOM 1787 C CA . LEU A 1 232 ? -2.346 -13.459 -16.155 1.00 93.56 232 LEU A CA 1
ATOM 1788 C C . LEU A 1 232 ? -2.043 -13.921 -17.585 1.00 93.56 232 LEU A C 1
ATOM 1790 O O . LEU A 1 232 ? -1.818 -15.102 -17.849 1.00 93.56 232 LEU A O 1
ATOM 1794 N N . GLY A 1 233 ? -2.092 -12.986 -18.531 1.00 93.69 233 GLY A N 1
ATOM 1795 C CA . GLY A 1 233 ? -1.817 -13.268 -19.937 1.00 93.69 233 GLY A CA 1
ATOM 1796 C C . GLY A 1 233 ? -0.323 -13.436 -20.218 1.00 93.69 233 GLY A C 1
ATOM 1797 O O . GLY A 1 233 ? 0.512 -12.799 -19.583 1.00 93.69 233 GLY A O 1
ATOM 1798 N N . ASN A 1 234 ? 0.009 -14.241 -21.231 1.00 95.19 234 ASN A N 1
ATOM 1799 C CA . ASN A 1 234 ? 1.364 -14.366 -21.780 1.00 95.19 234 ASN A CA 1
ATOM 1800 C C . ASN A 1 234 ? 2.452 -14.739 -20.753 1.00 95.19 234 ASN A C 1
ATOM 1802 O O . ASN A 1 234 ? 3.542 -14.175 -20.787 1.00 95.19 234 ASN A O 1
ATOM 1806 N N . LEU A 1 235 ? 2.185 -15.721 -19.886 1.00 93.62 235 LEU A N 1
ATOM 1807 C CA . LEU A 1 235 ? 3.103 -16.171 -18.824 1.00 93.62 235 LEU A CA 1
ATOM 1808 C C . LEU A 1 235 ? 4.565 -16.350 -19.273 1.00 93.62 235 LEU A C 1
ATOM 1810 O O . LEU A 1 235 ? 5.465 -15.881 -18.590 1.00 93.62 235 LEU A O 1
ATOM 1814 N N . LYS A 1 236 ? 4.802 -16.906 -20.469 1.00 95.06 236 LYS A N 1
ATOM 1815 C CA . LYS A 1 236 ? 6.156 -17.105 -21.028 1.00 95.06 236 LYS A CA 1
ATOM 1816 C C . LYS A 1 236 ? 6.979 -15.820 -21.180 1.00 95.06 236 LYS A C 1
ATOM 1818 O O . LYS A 1 236 ? 8.203 -15.869 -21.255 1.00 95.06 236 LYS A O 1
ATOM 1823 N N . ILE A 1 237 ? 6.324 -14.662 -21.276 1.00 95.38 237 ILE A N 1
ATOM 1824 C CA . ILE A 1 237 ? 7.016 -13.372 -21.320 1.00 95.38 237 ILE A CA 1
ATOM 1825 C C . ILE A 1 237 ? 7.646 -13.071 -19.959 1.00 95.38 237 ILE A C 1
ATOM 1827 O O . ILE A 1 237 ? 8.756 -12.553 -19.921 1.00 95.38 237 ILE A O 1
ATOM 1831 N N . PHE A 1 238 ? 6.990 -13.427 -18.854 1.00 95.50 238 PHE A N 1
ATOM 1832 C CA . PHE A 1 238 ? 7.538 -13.235 -17.513 1.00 95.50 238 PHE A CA 1
ATOM 1833 C C . PHE A 1 238 ? 8.757 -14.136 -17.262 1.00 95.50 238 PHE A C 1
ATOM 1835 O O . PHE A 1 238 ? 9.755 -13.640 -16.736 1.00 95.50 238 PHE A O 1
ATOM 1842 N N . ASP A 1 239 ? 8.758 -15.370 -17.783 1.00 96.00 239 ASP A N 1
ATOM 1843 C CA . ASP A 1 239 ? 9.948 -16.238 -17.795 1.00 96.00 239 ASP A CA 1
ATOM 1844 C C . ASP A 1 239 ? 11.128 -15.555 -18.512 1.00 96.00 239 ASP A C 1
ATOM 1846 O O . ASP A 1 239 ? 12.257 -15.500 -18.016 1.00 96.00 239 ASP A O 1
ATOM 1850 N N . GLN A 1 240 ? 10.864 -14.991 -19.697 1.00 96.19 240 GLN A N 1
ATOM 1851 C CA . GLN A 1 240 ? 11.880 -14.294 -20.485 1.00 96.19 240 GLN A CA 1
ATOM 1852 C C . GLN A 1 240 ? 12.363 -13.015 -19.792 1.00 96.19 240 GLN A C 1
ATOM 1854 O O . GLN A 1 240 ? 13.543 -12.674 -19.880 1.00 96.19 240 GLN A O 1
ATOM 1859 N N . ILE A 1 241 ? 11.470 -12.310 -19.098 1.00 94.94 241 ILE A N 1
ATOM 1860 C CA . ILE A 1 241 ? 11.815 -11.139 -18.296 1.00 94.94 241 ILE A CA 1
ATOM 1861 C C . ILE A 1 241 ? 12.780 -11.548 -17.188 1.00 94.94 241 ILE A C 1
ATOM 1863 O O . ILE A 1 241 ? 13.855 -10.962 -17.107 1.00 94.94 241 ILE A O 1
ATOM 1867 N N . GLU A 1 242 ? 12.476 -12.580 -16.399 1.00 94.00 242 GLU A N 1
ATOM 1868 C CA . GLU A 1 242 ? 13.400 -13.070 -15.369 1.00 94.00 242 GLU A CA 1
ATOM 1869 C C . GLU A 1 242 ? 14.742 -13.539 -15.941 1.00 94.00 242 GLU A C 1
ATOM 1871 O O . GLU A 1 242 ? 15.786 -13.313 -15.326 1.00 94.00 242 GLU A O 1
ATOM 1876 N N . LYS A 1 243 ? 14.749 -14.152 -17.129 1.00 95.06 243 LYS A N 1
ATOM 1877 C CA . LYS A 1 243 ? 15.992 -14.521 -17.816 1.00 95.06 243 LYS A CA 1
ATOM 1878 C C . LYS A 1 243 ? 16.828 -13.294 -18.191 1.00 95.06 243 LYS A C 1
ATOM 1880 O O . LYS A 1 243 ? 17.996 -13.230 -17.820 1.00 95.06 243 LYS A O 1
ATOM 1885 N N . ASN A 1 244 ? 16.232 -12.309 -18.866 1.00 93.81 244 ASN A N 1
ATOM 1886 C CA . ASN A 1 244 ? 16.911 -11.061 -19.239 1.00 93.81 244 ASN A CA 1
ATOM 1887 C C . ASN A 1 244 ? 17.484 -10.361 -18.006 1.00 93.81 244 ASN A C 1
ATOM 1889 O O . ASN A 1 244 ? 18.593 -9.833 -18.012 1.00 93.81 244 ASN A O 1
ATOM 1893 N N . LEU A 1 245 ? 16.706 -10.384 -16.932 1.00 91.94 245 LEU A N 1
ATOM 1894 C CA . LEU A 1 245 ? 17.090 -9.846 -15.651 1.00 91.94 245 LEU A CA 1
ATOM 1895 C C . LEU A 1 245 ? 18.320 -10.578 -15.085 1.00 91.94 245 LEU A C 1
ATOM 1897 O O . LEU A 1 245 ? 19.293 -9.919 -14.729 1.00 91.94 245 LEU A O 1
ATOM 1901 N N . LYS A 1 246 ? 18.347 -11.915 -15.073 1.00 91.44 246 LYS A N 1
ATOM 1902 C CA . LYS A 1 246 ? 19.523 -12.707 -14.649 1.00 91.44 246 LYS A CA 1
ATOM 1903 C C . LYS A 1 246 ? 20.771 -12.446 -15.503 1.00 91.44 246 LYS A C 1
ATOM 1905 O O . LYS A 1 246 ? 21.879 -12.509 -14.984 1.00 91.44 246 LYS A O 1
ATOM 1910 N N . GLU A 1 247 ? 20.599 -12.108 -16.779 1.00 92.25 247 GLU A N 1
ATOM 1911 C CA . GLU A 1 247 ? 21.682 -11.727 -17.702 1.00 92.25 247 GLU A CA 1
ATOM 1912 C C . GLU A 1 247 ? 22.196 -10.286 -17.483 1.00 92.25 247 GLU A C 1
ATOM 1914 O O . GLU A 1 247 ? 23.129 -9.845 -18.151 1.00 92.25 247 GLU A O 1
ATOM 1919 N N . GLY A 1 248 ? 21.622 -9.547 -16.527 1.00 89.44 248 GLY A N 1
ATOM 1920 C CA . GLY A 1 248 ? 22.035 -8.186 -16.181 1.00 89.44 248 GLY A CA 1
ATOM 1921 C C . GLY A 1 248 ? 21.368 -7.097 -17.022 1.00 89.44 248 GLY A C 1
ATOM 1922 O O . GLY A 1 248 ? 21.769 -5.934 -16.945 1.00 89.44 248 GLY A O 1
ATOM 1923 N N . HIS A 1 249 ? 20.347 -7.436 -17.815 1.00 91.00 249 HIS A N 1
ATOM 1924 C CA . HIS A 1 249 ? 19.549 -6.439 -18.521 1.00 91.00 249 HIS A CA 1
ATOM 1925 C C . HIS A 1 249 ? 18.587 -5.716 -17.571 1.00 91.00 249 HIS A C 1
ATOM 1927 O O . HIS A 1 249 ? 18.165 -6.235 -16.537 1.00 91.00 249 HIS A O 1
ATOM 1933 N N . ASN A 1 250 ? 18.189 -4.510 -17.971 1.00 90.06 250 ASN A N 1
ATOM 1934 C CA . ASN A 1 250 ? 17.077 -3.794 -17.357 1.00 90.06 250 ASN A CA 1
ATOM 1935 C C . ASN A 1 250 ? 15.794 -4.066 -18.141 1.00 90.06 250 ASN A C 1
ATOM 1937 O O . ASN A 1 250 ? 15.819 -4.126 -19.371 1.00 90.06 250 ASN A O 1
ATOM 1941 N N . VAL A 1 251 ? 14.669 -4.158 -17.437 1.00 92.56 251 VAL A N 1
ATOM 1942 C CA . VAL A 1 251 ? 13.347 -4.333 -18.042 1.00 92.56 251 VAL A CA 1
ATOM 1943 C C . VAL A 1 251 ? 12.425 -3.211 -17.575 1.00 92.56 251 VAL A C 1
ATOM 1945 O O . VAL A 1 251 ? 12.341 -2.902 -16.387 1.00 92.56 251 VAL A O 1
ATOM 1948 N N . ILE A 1 252 ? 11.720 -2.586 -18.517 1.00 92.38 252 ILE A N 1
ATOM 1949 C CA . ILE A 1 252 ? 10.762 -1.516 -18.234 1.00 92.38 252 ILE A CA 1
ATOM 1950 C C . ILE A 1 252 ? 9.380 -1.952 -18.715 1.00 92.38 252 ILE A C 1
ATOM 1952 O O . ILE A 1 252 ? 9.185 -2.251 -19.890 1.00 92.38 252 ILE A O 1
ATOM 1956 N N . PHE A 1 253 ? 8.422 -1.944 -17.796 1.00 92.25 253 PHE A N 1
ATOM 1957 C CA . PHE A 1 253 ? 7.005 -2.156 -18.031 1.00 92.25 253 PHE A CA 1
ATOM 1958 C C . PHE A 1 253 ? 6.357 -0.810 -18.356 1.00 92.25 253 PHE A C 1
ATOM 1960 O O . PHE A 1 253 ? 6.220 0.073 -17.500 1.00 92.25 253 PHE A O 1
ATOM 1967 N N . LEU A 1 254 ? 5.955 -0.659 -19.616 1.00 92.19 254 LEU A N 1
ATOM 1968 C CA . LEU A 1 254 ? 5.111 0.440 -20.071 1.00 92.19 254 LEU A CA 1
ATOM 1969 C C . LEU A 1 254 ? 3.654 0.002 -19.945 1.00 92.19 254 LEU A C 1
ATOM 1971 O O . LEU A 1 254 ? 3.125 -0.674 -20.822 1.00 92.19 254 LEU A O 1
ATOM 1975 N N . SER A 1 255 ? 3.036 0.355 -18.826 1.00 88.81 255 SER A N 1
ATOM 1976 C CA . SER A 1 255 ? 1.692 -0.092 -18.477 1.00 88.81 255 SER A CA 1
ATOM 1977 C C . SER A 1 255 ? 0.711 1.070 -18.447 1.00 88.81 255 SER A C 1
ATOM 1979 O O . SER A 1 255 ? 1.092 2.239 -18.385 1.00 88.81 255 SER A O 1
ATOM 1981 N N . ASN A 1 256 ? -0.573 0.732 -18.439 1.00 92.62 256 ASN A N 1
ATOM 1982 C CA . ASN A 1 256 ? -1.598 1.610 -17.901 1.00 92.62 256 ASN A CA 1
ATOM 1983 C C . ASN A 1 256 ? -1.586 1.592 -16.360 1.00 92.62 256 ASN A C 1
ATOM 1985 O O . ASN A 1 256 ? -1.004 0.701 -15.738 1.00 92.62 256 ASN A O 1
ATOM 1989 N N . HIS A 1 257 ? -2.309 2.549 -15.784 1.00 89.00 257 HIS A N 1
ATOM 1990 C CA . HIS A 1 257 ? -2.661 2.622 -14.369 1.00 89.00 257 HIS A CA 1
ATOM 1991 C C . HIS A 1 257 ? -4.173 2.709 -14.223 1.00 89.00 257 HIS A C 1
ATOM 1993 O O . HIS A 1 257 ? -4.828 3.405 -15.006 1.00 89.00 257 HIS A O 1
ATOM 1999 N N . GLN A 1 258 ? -4.735 1.974 -13.271 1.00 91.31 258 GLN A N 1
ATOM 2000 C CA . GLN A 1 258 ? -6.163 1.981 -12.961 1.00 91.31 258 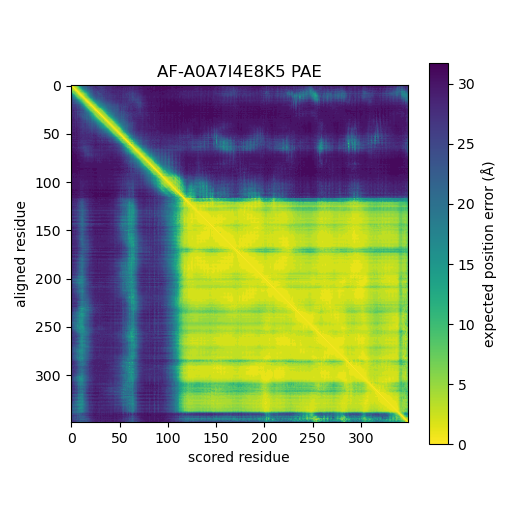GLN A CA 1
ATOM 2001 C C . GLN A 1 258 ? -6.420 2.376 -11.512 1.00 91.31 258 GLN A C 1
ATOM 2003 O O . GLN A 1 258 ? -7.339 3.153 -11.260 1.00 91.31 258 GLN A O 1
ATOM 2008 N N . THR A 1 259 ? -5.633 1.841 -10.577 1.00 93.50 259 THR A N 1
ATOM 2009 C CA . THR A 1 259 ? -5.854 2.020 -9.142 1.00 93.50 259 THR A CA 1
ATOM 2010 C C . THR A 1 259 ? -4.545 2.147 -8.377 1.00 93.50 259 THR A C 1
ATOM 2012 O O . THR A 1 259 ? -3.508 1.607 -8.753 1.00 93.50 259 THR A O 1
ATOM 2015 N N . GLU A 1 260 ? -4.594 2.796 -7.226 1.00 94.50 260 GLU A N 1
ATOM 2016 C CA . GLU A 1 260 ? -3.483 2.907 -6.284 1.00 94.50 260 GLU A CA 1
ATOM 2017 C C . GLU A 1 260 ? -3.025 1.531 -5.754 1.00 94.50 260 GLU A C 1
ATOM 2019 O O . GLU A 1 260 ? -1.889 1.392 -5.303 1.00 94.50 260 GLU A O 1
ATOM 2024 N N . ALA A 1 261 ? -3.878 0.504 -5.861 1.00 95.62 261 ALA A N 1
ATOM 2025 C CA . ALA A 1 261 ? -3.594 -0.877 -5.483 1.00 95.62 261 ALA A CA 1
ATOM 2026 C C . ALA A 1 261 ? -2.942 -1.714 -6.603 1.00 95.62 261 ALA A C 1
ATOM 2028 O O . ALA A 1 261 ? -2.594 -2.869 -6.350 1.00 95.62 261 ALA A O 1
ATOM 2029 N N . ASP A 1 262 ? -2.723 -1.158 -7.805 1.00 96.44 262 ASP A N 1
ATOM 2030 C CA . ASP A 1 262 ? -2.101 -1.864 -8.939 1.00 96.44 262 ASP A CA 1
ATOM 2031 C C . ASP A 1 262 ? -0.803 -2.618 -8.549 1.00 96.44 262 ASP A C 1
ATOM 2033 O O . ASP A 1 262 ? -0.660 -3.780 -8.947 1.00 96.44 262 ASP A O 1
ATOM 2037 N N . PRO A 1 263 ? 0.109 -2.061 -7.712 1.00 96.62 263 PRO A N 1
ATOM 2038 C CA . PRO A 1 263 ? 1.286 -2.792 -7.236 1.00 96.62 263 PRO A CA 1
ATOM 2039 C C . PRO A 1 263 ? 0.981 -4.076 -6.466 1.00 96.62 263 PRO A C 1
ATOM 2041 O O . PRO A 1 263 ? 1.674 -5.080 -6.628 1.00 96.62 263 PRO A O 1
ATOM 2044 N N . ALA A 1 264 ? -0.046 -4.050 -5.618 1.00 97.56 264 ALA A N 1
ATOM 2045 C CA . ALA A 1 264 ? -0.449 -5.210 -4.837 1.00 97.56 264 ALA A CA 1
ATOM 2046 C C . ALA A 1 264 ? -1.134 -6.254 -5.719 1.00 97.56 264 ALA A C 1
ATOM 2048 O O . ALA A 1 264 ? -0.815 -7.434 -5.621 1.00 97.56 264 ALA A O 1
ATOM 2049 N N . VAL A 1 265 ? -2.015 -5.817 -6.626 1.00 97.75 265 VAL A N 1
ATOM 2050 C CA . VAL A 1 265 ? -2.700 -6.706 -7.574 1.00 97.75 265 VAL A CA 1
ATOM 2051 C C . VAL A 1 265 ? -1.691 -7.458 -8.435 1.00 97.75 265 VAL A C 1
ATOM 2053 O O . VAL A 1 265 ? -1.747 -8.681 -8.524 1.00 97.75 265 VAL A O 1
ATOM 2056 N N . MET A 1 266 ? -0.723 -6.753 -9.018 1.00 96.25 266 MET A N 1
ATOM 2057 C CA . MET A 1 266 ? 0.310 -7.383 -9.838 1.00 96.25 266 MET A CA 1
ATOM 2058 C C . MET A 1 266 ? 1.172 -8.360 -9.040 1.00 96.25 266 MET A C 1
ATOM 2060 O O . MET A 1 266 ? 1.456 -9.457 -9.516 1.00 96.25 266 MET A O 1
ATOM 2064 N N . ALA A 1 267 ? 1.570 -7.982 -7.822 1.00 97.31 267 ALA A N 1
ATOM 2065 C CA . ALA A 1 267 ? 2.330 -8.865 -6.950 1.00 97.31 267 ALA A CA 1
ATOM 2066 C C . ALA A 1 267 ? 1.537 -10.137 -6.610 1.00 97.31 267 ALA A C 1
ATOM 2068 O O . ALA A 1 267 ? 2.076 -11.228 -6.744 1.00 97.31 267 ALA A O 1
ATOM 2069 N N . LEU A 1 268 ? 0.253 -10.013 -6.256 1.00 98.44 268 LEU A N 1
ATOM 2070 C CA . LEU A 1 268 ? -0.625 -11.149 -5.948 1.00 98.44 268 LEU A CA 1
ATOM 2071 C C . LEU A 1 268 ? -0.836 -12.075 -7.156 1.00 98.44 268 LEU A C 1
ATOM 2073 O O . LEU A 1 268 ? -0.853 -13.289 -6.999 1.00 98.44 268 LEU A O 1
ATOM 2077 N N . LEU A 1 269 ? -0.955 -11.535 -8.373 1.00 97.50 269 LEU A N 1
ATOM 2078 C CA . LEU A 1 269 ? -1.091 -12.359 -9.583 1.00 97.50 269 LEU A CA 1
ATOM 2079 C C . LEU A 1 269 ? 0.209 -13.086 -9.969 1.00 97.50 269 LEU A C 1
ATOM 2081 O O . LEU A 1 269 ? 0.159 -14.112 -10.649 1.00 97.50 269 LEU A O 1
ATOM 2085 N N . LEU A 1 270 ? 1.368 -12.570 -9.550 1.00 96.94 270 LEU A N 1
ATOM 2086 C CA . LEU A 1 270 ? 2.678 -13.152 -9.845 1.00 96.94 270 LEU A CA 1
ATOM 2087 C C . LEU A 1 270 ? 3.247 -14.019 -8.717 1.00 96.94 270 LEU A C 1
ATOM 2089 O O . LEU A 1 270 ? 4.150 -14.800 -8.990 1.00 96.94 270 LEU A O 1
ATOM 2093 N N . GLU A 1 271 ? 2.746 -13.927 -7.485 1.00 96.81 271 GLU A N 1
ATOM 2094 C CA . GLU A 1 271 ? 3.414 -14.466 -6.286 1.00 96.81 271 GLU A CA 1
ATOM 2095 C C . GLU A 1 271 ? 3.759 -15.961 -6.352 1.00 96.81 271 GLU A C 1
ATOM 2097 O O . GLU A 1 271 ? 4.788 -16.379 -5.832 1.00 96.81 271 GLU A O 1
ATOM 2102 N N . HIS A 1 272 ? 2.940 -16.770 -7.028 1.00 95.31 272 HIS A N 1
ATOM 2103 C CA . HIS A 1 272 ? 3.187 -18.207 -7.160 1.00 95.31 272 HIS A CA 1
ATOM 2104 C C . HIS A 1 272 ? 4.063 -18.574 -8.359 1.00 95.31 272 HIS A C 1
ATOM 2106 O O . HIS A 1 272 ? 4.773 -19.574 -8.311 1.00 95.31 272 HIS A O 1
ATOM 2112 N N . SER A 1 273 ? 3.990 -17.805 -9.447 1.00 95.94 273 SER A N 1
ATOM 2113 C CA . SER A 1 273 ? 4.673 -18.142 -10.704 1.00 95.94 273 SER A CA 1
ATOM 2114 C C . SER A 1 273 ? 6.020 -17.435 -10.852 1.00 95.94 273 SER A C 1
ATOM 2116 O O . SER A 1 273 ? 6.969 -18.031 -11.345 1.00 95.94 273 SER A O 1
ATOM 2118 N N . HIS A 1 274 ? 6.103 -16.184 -10.401 1.00 96.88 274 HIS A N 1
ATOM 2119 C CA . HIS A 1 274 ? 7.253 -15.293 -10.542 1.00 96.88 274 HIS A CA 1
ATOM 2120 C C . HIS A 1 274 ? 7.446 -14.467 -9.254 1.00 96.88 274 HIS A C 1
ATOM 2122 O O . HIS A 1 274 ? 7.313 -13.234 -9.273 1.00 96.88 274 HIS A O 1
ATOM 2128 N N . PRO A 1 275 ? 7.738 -15.116 -8.108 1.00 96.19 275 PRO A N 1
ATOM 2129 C CA . PRO A 1 275 ? 7.871 -14.439 -6.816 1.00 96.19 275 PRO A CA 1
ATOM 2130 C C . PRO A 1 275 ? 8.949 -13.350 -6.838 1.00 96.19 275 PRO A C 1
ATOM 2132 O O . PRO A 1 275 ? 8.760 -12.279 -6.266 1.00 96.19 275 PRO A O 1
ATOM 2135 N N . TYR A 1 276 ? 10.043 -13.557 -7.583 1.00 95.31 276 TYR A N 1
ATOM 2136 C CA . TYR A 1 276 ? 11.078 -12.536 -7.735 1.00 95.31 276 TYR A CA 1
ATOM 2137 C C . TYR A 1 276 ? 10.503 -11.235 -8.310 1.00 95.31 276 TYR A C 1
ATOM 2139 O O . TYR A 1 276 ? 10.791 -10.156 -7.789 1.00 95.31 276 TYR A O 1
ATOM 2147 N N . LEU A 1 277 ? 9.651 -11.319 -9.336 1.00 94.56 277 LEU A N 1
ATOM 2148 C CA . LEU A 1 277 ? 8.974 -10.152 -9.899 1.00 94.56 277 LEU A CA 1
ATOM 2149 C C . LEU A 1 277 ? 7.970 -9.554 -8.908 1.00 94.56 277 LEU A C 1
ATOM 2151 O O . LEU A 1 277 ? 8.010 -8.348 -8.671 1.00 94.56 277 LEU A O 1
ATOM 2155 N N . ALA A 1 278 ? 7.128 -10.376 -8.276 1.00 95.94 278 ALA A N 1
ATOM 2156 C CA . ALA A 1 278 ? 6.135 -9.918 -7.296 1.00 95.94 278 ALA A CA 1
ATOM 2157 C C . ALA A 1 278 ? 6.743 -9.056 -6.171 1.00 95.94 278 ALA A C 1
ATOM 2159 O O . ALA A 1 278 ? 6.084 -8.182 -5.601 1.00 95.94 278 ALA A O 1
ATOM 2160 N N . GLU A 1 279 ? 8.015 -9.292 -5.875 1.00 95.75 279 GLU A N 1
ATOM 2161 C CA . GLU A 1 279 ? 8.758 -8.694 -4.779 1.00 95.75 279 GLU A CA 1
ATOM 2162 C C . GLU A 1 279 ? 9.695 -7.540 -5.180 1.00 95.75 279 GLU A C 1
ATOM 2164 O O . GLU A 1 279 ? 9.894 -6.597 -4.407 1.00 95.75 279 GLU A O 1
ATOM 2169 N N . ASN A 1 280 ? 10.272 -7.590 -6.385 1.00 94.44 280 ASN A N 1
ATOM 2170 C CA . ASN A 1 280 ? 11.376 -6.709 -6.791 1.00 94.44 280 ASN A CA 1
ATOM 2171 C C . ASN A 1 280 ? 11.007 -5.681 -7.873 1.00 94.44 280 ASN A C 1
ATOM 2173 O O . ASN A 1 280 ? 11.857 -4.872 -8.262 1.00 94.44 280 ASN A O 1
ATOM 2177 N N . LEU A 1 281 ? 9.751 -5.651 -8.337 1.00 94.44 281 LEU A N 1
ATOM 2178 C CA . LEU A 1 281 ? 9.250 -4.555 -9.173 1.00 94.44 281 LEU A CA 1
ATOM 2179 C C . LEU A 1 281 ? 9.452 -3.202 -8.469 1.00 94.44 281 LEU A C 1
ATOM 2181 O O . LEU A 1 281 ? 9.101 -3.042 -7.297 1.00 94.44 281 LEU A O 1
ATOM 2185 N N . THR A 1 282 ? 10.015 -2.232 -9.197 1.00 95.62 282 THR A N 1
ATOM 2186 C CA . THR A 1 282 ? 10.142 -0.835 -8.764 1.00 95.62 282 THR A CA 1
ATOM 2187 C C . THR A 1 282 ? 9.133 0.027 -9.511 1.00 95.62 282 THR A C 1
ATOM 2189 O O . THR A 1 282 ? 9.119 0.065 -10.739 1.00 95.62 282 THR A O 1
ATOM 2192 N N . TYR A 1 283 ? 8.298 0.745 -8.774 1.00 95.69 283 TYR A N 1
ATOM 2193 C CA . TYR A 1 283 ? 7.166 1.493 -9.306 1.00 95.69 283 TYR A CA 1
ATOM 2194 C C . TYR A 1 283 ? 7.484 2.981 -9.374 1.00 95.69 283 TYR A C 1
ATOM 2196 O O . TYR A 1 283 ? 7.974 3.558 -8.407 1.00 95.69 283 TYR A O 1
ATOM 2204 N N . VAL A 1 284 ? 7.183 3.633 -10.494 1.00 94.50 284 VAL A N 1
ATOM 2205 C CA . VAL A 1 284 ? 7.206 5.099 -10.555 1.00 94.50 284 VAL A CA 1
ATOM 2206 C C . VAL A 1 284 ? 5.922 5.608 -9.911 1.00 94.50 284 VAL A C 1
ATOM 2208 O O . VAL A 1 284 ? 4.850 5.452 -10.486 1.00 94.50 284 VAL A O 1
ATOM 2211 N N . ALA A 1 285 ? 6.026 6.186 -8.716 1.00 90.12 285 ALA A N 1
ATOM 2212 C CA . ALA A 1 285 ? 4.876 6.558 -7.897 1.00 90.12 285 ALA A CA 1
ATOM 2213 C C . ALA A 1 285 ? 4.720 8.076 -7.773 1.00 90.12 285 ALA A C 1
ATOM 2215 O O . ALA A 1 285 ? 5.701 8.807 -7.618 1.00 90.12 285 ALA A O 1
ATOM 2216 N N . GLY A 1 286 ? 3.463 8.521 -7.846 1.00 88.12 286 GLY A N 1
ATOM 2217 C CA . GLY A 1 286 ? 3.052 9.918 -7.747 1.00 88.12 286 GLY A CA 1
ATOM 2218 C C . GLY A 1 286 ? 2.780 10.400 -6.319 1.00 88.12 286 GLY A C 1
ATOM 2219 O O . GLY A 1 286 ? 2.687 9.614 -5.381 1.00 88.12 286 GLY A O 1
ATOM 2220 N N . ASP A 1 287 ? 2.552 11.706 -6.189 1.00 85.75 287 ASP A N 1
ATOM 2221 C CA . ASP A 1 287 ? 2.377 12.434 -4.919 1.00 85.75 287 ASP A CA 1
ATOM 2222 C C . ASP A 1 287 ? 1.336 11.842 -3.979 1.00 85.75 287 ASP A C 1
ATOM 2224 O O . ASP A 1 287 ? 1.564 11.743 -2.778 1.00 85.75 287 ASP A O 1
ATOM 2228 N N . ARG A 1 288 ? 0.188 11.434 -4.521 1.00 85.69 288 ARG A N 1
ATOM 2229 C CA . ARG A 1 288 ? -0.938 10.975 -3.709 1.00 85.69 288 ARG A CA 1
ATOM 2230 C C . ARG A 1 288 ? -0.536 9.819 -2.798 1.00 85.69 288 ARG A C 1
ATOM 2232 O O . ARG A 1 288 ? -0.733 9.896 -1.594 1.00 85.69 288 ARG A O 1
ATOM 2239 N N . VAL A 1 289 ? 0.076 8.782 -3.363 1.00 88.62 289 VAL A N 1
ATOM 2240 C CA . VAL A 1 289 ? 0.383 7.551 -2.625 1.00 88.62 289 VAL A CA 1
ATOM 2241 C C . VAL A 1 289 ? 1.572 7.703 -1.671 1.00 88.62 289 VAL A C 1
ATOM 2243 O O . VAL A 1 289 ? 1.737 6.875 -0.778 1.00 88.62 289 VAL A O 1
ATOM 2246 N N . VAL A 1 290 ? 2.381 8.758 -1.824 1.00 91.62 290 VAL A N 1
ATOM 2247 C CA . VAL A 1 290 ? 3.535 9.044 -0.951 1.00 91.62 290 VAL A CA 1
ATOM 2248 C C . VAL A 1 290 ? 3.257 10.130 0.096 1.00 91.62 290 VAL A C 1
ATOM 2250 O O . VAL A 1 290 ? 3.992 10.218 1.078 1.00 91.62 290 VAL A O 1
ATOM 2253 N N . LEU A 1 291 ? 2.208 10.941 -0.084 1.00 92.06 291 LEU A N 1
ATOM 2254 C CA . LEU A 1 291 ? 1.837 12.023 0.836 1.00 92.06 291 LEU A CA 1
ATOM 2255 C C . LEU A 1 291 ? 0.589 11.715 1.672 1.00 92.06 291 LEU A C 1
ATOM 2257 O O . LEU A 1 291 ? 0.527 12.160 2.814 1.00 92.06 2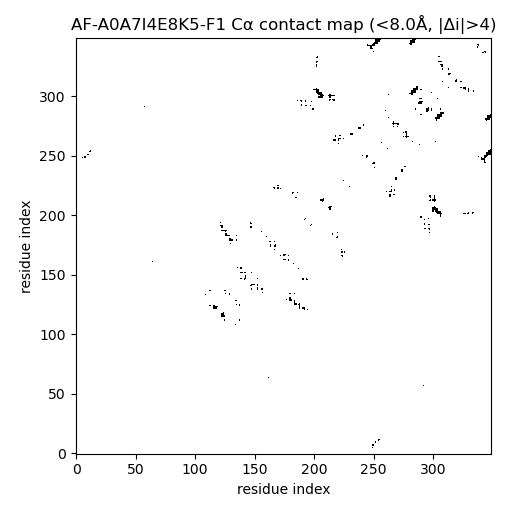91 LEU A O 1
ATOM 2261 N N . ASP A 1 292 ? -0.393 10.985 1.136 1.00 95.50 292 ASP A N 1
ATOM 2262 C CA . ASP A 1 292 ? -1.652 10.700 1.835 1.00 95.50 292 ASP A CA 1
ATOM 2263 C C . ASP A 1 292 ? -1.446 9.664 2.959 1.00 95.50 292 ASP A C 1
ATOM 2265 O O . ASP A 1 292 ? -1.118 8.514 2.650 1.00 95.50 292 ASP A O 1
ATOM 2269 N N . PRO A 1 293 ? -1.675 10.006 4.246 1.00 97.50 293 PRO A N 1
ATOM 2270 C CA . PRO A 1 293 ? -1.535 9.076 5.372 1.00 97.50 293 PRO A CA 1
ATOM 2271 C C . PRO A 1 293 ? -2.287 7.751 5.203 1.00 97.50 293 PRO A C 1
ATOM 2273 O O . PRO A 1 293 ? -1.823 6.733 5.706 1.00 97.50 293 PRO A O 1
ATOM 2276 N N . PHE A 1 294 ? -3.395 7.734 4.454 1.00 97.81 294 PHE A N 1
ATOM 2277 C CA . PHE A 1 294 ? -4.167 6.519 4.177 1.00 97.81 294 PHE A CA 1
ATOM 2278 C C . PHE A 1 294 ? -3.478 5.580 3.180 1.00 97.81 294 PHE A C 1
ATOM 2280 O O . PHE A 1 294 ? -3.691 4.370 3.211 1.00 97.81 294 PHE A O 1
ATOM 2287 N N . CYS A 1 295 ? -2.648 6.122 2.288 1.00 97.31 295 CYS A N 1
ATOM 2288 C CA . CYS A 1 295 ? -1.946 5.356 1.260 1.00 97.31 295 CYS A CA 1
ATOM 2289 C C . CYS A 1 295 ? -0.508 5.008 1.660 1.00 97.31 295 CYS A C 1
ATOM 2291 O O . CYS A 1 295 ? 0.029 3.995 1.209 1.00 97.31 295 CYS A O 1
ATOM 2293 N N . LYS A 1 296 ? 0.123 5.837 2.498 1.00 97.44 296 LYS A N 1
ATOM 2294 C CA . LYS A 1 296 ? 1.539 5.704 2.862 1.00 97.44 296 LYS A CA 1
ATOM 2295 C C . LYS A 1 296 ? 1.922 4.316 3.390 1.00 97.44 296 LYS A C 1
ATOM 2297 O O . LYS A 1 296 ? 2.923 3.808 2.885 1.00 97.44 296 LYS A O 1
ATOM 2302 N N . PRO A 1 297 ? 1.165 3.656 4.293 1.00 98.19 297 PRO A N 1
ATOM 2303 C CA . PRO A 1 297 ? 1.521 2.315 4.764 1.00 98.19 297 PRO A CA 1
ATOM 2304 C C . PRO A 1 297 ? 1.656 1.301 3.620 1.00 98.19 297 PRO A C 1
ATOM 2306 O O . PRO A 1 297 ? 2.608 0.527 3.570 1.00 98.19 297 PRO A O 1
ATOM 2309 N N . PHE A 1 298 ? 0.765 1.360 2.627 1.00 98.38 298 PHE A N 1
ATOM 2310 C CA . PHE A 1 298 ? 0.826 0.485 1.454 1.00 98.38 298 PHE A CA 1
ATOM 2311 C C . PHE A 1 298 ? 2.030 0.795 0.559 1.00 98.38 298 PHE A C 1
ATOM 2313 O O . PHE A 1 298 ? 2.686 -0.116 0.052 1.00 98.38 298 PHE A O 1
ATOM 2320 N N . SER A 1 299 ? 2.352 2.078 0.393 1.00 98.19 299 SER A N 1
ATOM 2321 C CA . SER A 1 299 ? 3.523 2.540 -0.361 1.00 98.19 299 SER A CA 1
ATOM 2322 C C . SER A 1 299 ? 4.846 2.171 0.312 1.00 98.19 299 SER A C 1
ATOM 2324 O O . SER A 1 299 ? 5.813 1.848 -0.379 1.00 98.19 299 SER A O 1
ATOM 2326 N N . MET A 1 300 ? 4.901 2.166 1.649 1.00 98.50 300 MET A N 1
ATOM 2327 C CA . MET A 1 300 ? 6.085 1.752 2.415 1.00 98.50 300 MET A CA 1
ATOM 2328 C C . MET A 1 300 ? 6.483 0.299 2.107 1.00 98.50 300 MET A C 1
ATOM 2330 O O . MET A 1 300 ? 7.673 -0.020 2.081 1.00 98.50 300 MET A O 1
ATOM 2334 N N . GLY A 1 301 ? 5.513 -0.553 1.768 1.00 98.12 301 GLY A N 1
ATOM 2335 C CA . GLY A 1 301 ? 5.715 -1.949 1.374 1.00 98.12 301 GLY A CA 1
ATOM 2336 C C . GLY A 1 301 ? 6.181 -2.177 -0.067 1.00 98.12 301 GLY A C 1
ATOM 2337 O O . GLY A 1 301 ? 6.274 -3.326 -0.495 1.00 98.12 301 GLY A O 1
ATOM 2338 N N . ARG A 1 302 ? 6.458 -1.131 -0.857 1.00 97.88 302 ARG A N 1
ATOM 2339 C CA . ARG A 1 302 ? 6.831 -1.252 -2.282 1.00 97.88 302 ARG A CA 1
ATOM 2340 C C . ARG A 1 302 ? 8.190 -0.634 -2.572 1.00 97.88 302 ARG A C 1
ATOM 2342 O O . ARG A 1 302 ? 8.631 0.261 -1.868 1.00 97.88 302 ARG A O 1
ATOM 2349 N N . ASN A 1 303 ? 8.853 -1.079 -3.640 1.00 97.25 303 ASN A N 1
ATOM 2350 C CA . ASN A 1 303 ? 10.021 -0.362 -4.156 1.00 97.25 303 ASN A CA 1
ATOM 2351 C C . ASN A 1 303 ? 9.524 0.780 -5.043 1.00 97.25 303 ASN A C 1
ATOM 2353 O O . ASN A 1 303 ? 8.800 0.520 -6.002 1.00 97.25 303 ASN A O 1
ATOM 2357 N N . LEU A 1 304 ? 9.886 2.028 -4.753 1.00 96.38 304 LEU A N 1
ATOM 2358 C CA . LEU A 1 304 ? 9.341 3.194 -5.450 1.00 96.38 304 LEU A CA 1
ATOM 2359 C C . LEU A 1 304 ? 10.440 4.109 -5.990 1.00 96.38 304 LEU A C 1
ATOM 2361 O O . LEU A 1 304 ? 11.456 4.346 -5.338 1.00 96.38 304 LEU A O 1
ATOM 2365 N N . LEU A 1 305 ? 10.186 4.700 -7.152 1.00 95.44 305 LEU A N 1
ATOM 2366 C CA . LEU A 1 305 ? 10.788 5.957 -7.577 1.00 95.44 305 LEU A CA 1
ATOM 2367 C C . LEU A 1 305 ? 9.743 7.059 -7.432 1.00 95.44 305 LEU A C 1
ATOM 2369 O O . LEU A 1 305 ? 8.770 7.108 -8.184 1.00 95.44 305 LEU A O 1
ATOM 2373 N N . CYS A 1 306 ? 9.954 7.936 -6.459 1.00 94.94 306 CYS A N 1
ATOM 2374 C CA . CYS A 1 306 ? 8.980 8.949 -6.073 1.00 94.94 306 CYS A CA 1
ATOM 2375 C C . CYS A 1 306 ? 9.118 10.178 -6.974 1.00 94.94 306 CYS A C 1
ATOM 2377 O O . CYS A 1 306 ? 10.173 10.828 -6.994 1.00 94.94 306 CYS A O 1
ATOM 2379 N N . VAL A 1 307 ? 8.064 10.490 -7.728 1.00 94.00 307 VAL A N 1
ATOM 2380 C CA . VAL A 1 307 ? 8.027 11.618 -8.662 1.00 94.00 307 VAL A CA 1
ATOM 2381 C C . VAL A 1 307 ? 6.754 12.440 -8.495 1.00 94.00 307 VAL A C 1
ATOM 2383 O O . VAL A 1 307 ? 5.652 11.915 -8.400 1.00 94.00 307 VAL A O 1
ATOM 2386 N N . TYR A 1 308 ? 6.902 13.753 -8.572 1.00 90.44 308 TYR A N 1
ATOM 2387 C CA . TYR A 1 308 ? 5.796 14.682 -8.707 1.00 90.44 308 TYR A CA 1
ATOM 2388 C C . TYR A 1 308 ? 5.212 14.609 -10.110 1.00 90.44 308 TYR A C 1
ATOM 2390 O O . TYR A 1 308 ? 5.931 14.719 -11.113 1.00 90.44 308 TYR A O 1
ATOM 2398 N N . SER A 1 309 ? 3.893 14.446 -10.194 1.00 86.19 309 SER A N 1
ATOM 2399 C CA . SER A 1 309 ? 3.208 14.395 -11.483 1.00 86.19 309 SER A CA 1
ATOM 2400 C C . SER A 1 30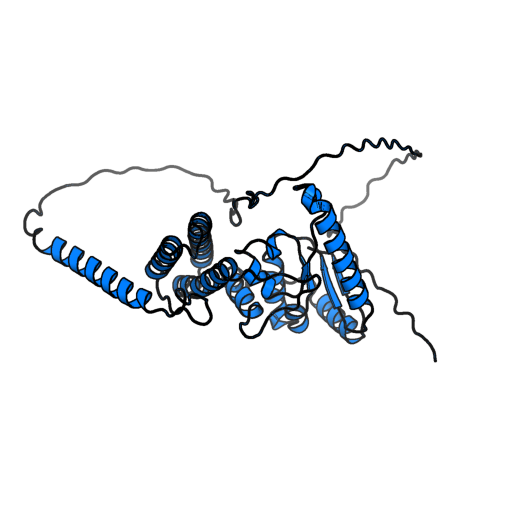9 ? 3.321 15.741 -12.186 1.00 86.19 309 SER A C 1
ATOM 2402 O O . SER A 1 309 ? 3.024 16.785 -11.606 1.00 86.19 309 SER A O 1
ATOM 2404 N N . LYS A 1 310 ? 3.658 15.723 -13.481 1.00 85.00 310 LYS A N 1
ATOM 2405 C CA . LYS A 1 310 ? 3.639 16.935 -14.317 1.00 85.00 310 LYS A CA 1
ATOM 2406 C C . LYS A 1 310 ? 2.275 17.627 -14.292 1.00 85.00 310 LYS A C 1
ATOM 2408 O O . LYS A 1 310 ? 2.223 18.845 -14.387 1.00 85.00 310 LYS A O 1
ATOM 2413 N N . LYS A 1 311 ? 1.190 16.857 -14.138 1.00 85.62 311 LYS A N 1
ATOM 2414 C CA . LYS A 1 311 ? -0.179 17.379 -14.070 1.00 85.62 311 LYS A CA 1
ATOM 2415 C C . LYS A 1 311 ? -0.406 18.277 -12.849 1.00 85.62 311 LYS A C 1
ATOM 2417 O O . LYS A 1 311 ? -1.174 19.218 -12.958 1.00 85.62 311 LYS A O 1
ATOM 2422 N N . HIS A 1 312 ? 0.276 17.993 -11.737 1.00 84.62 312 HIS A N 1
ATOM 2423 C CA . HIS A 1 312 ? 0.037 18.605 -10.421 1.00 84.62 312 HIS A CA 1
ATOM 2424 C C . HIS A 1 312 ? 1.230 19.422 -9.901 1.00 84.62 312 HIS A C 1
ATOM 2426 O O . HIS A 1 312 ? 1.283 19.851 -8.742 1.00 84.62 312 HIS A O 1
ATOM 2432 N N . ILE A 1 313 ? 2.244 19.625 -10.746 1.00 87.50 313 ILE A N 1
ATOM 2433 C CA . ILE A 1 313 ? 3.484 20.293 -10.348 1.00 87.50 313 ILE A CA 1
ATOM 2434 C C . ILE A 1 313 ? 3.277 21.791 -10.100 1.00 87.50 313 ILE A C 1
ATOM 2436 O O . ILE A 1 313 ? 3.986 22.371 -9.284 1.00 87.50 313 ILE A O 1
ATOM 2440 N N . HIS A 1 314 ? 2.275 22.384 -10.751 1.00 88.31 314 HIS A N 1
ATOM 2441 C CA . HIS A 1 314 ? 1.949 23.807 -10.673 1.00 88.31 314 HIS A CA 1
ATOM 2442 C C . HIS A 1 314 ? 0.680 24.111 -9.861 1.00 88.31 314 HIS A C 1
ATOM 2444 O O . HIS A 1 314 ? 0.326 25.279 -9.746 1.00 88.31 314 HIS A O 1
ATOM 2450 N N . ASP A 1 315 ? 0.026 23.101 -9.269 1.00 89.56 315 ASP A N 1
ATOM 2451 C CA . ASP A 1 315 ? -1.197 23.290 -8.464 1.00 89.56 315 ASP A CA 1
ATOM 2452 C C . ASP A 1 315 ? -0.968 24.258 -7.293 1.00 89.56 315 ASP A C 1
ATOM 2454 O O . ASP A 1 315 ? -1.837 25.052 -6.948 1.00 89.56 315 ASP A O 1
ATOM 2458 N N . VAL A 1 316 ? 0.235 24.214 -6.713 1.00 89.94 316 VAL A N 1
ATOM 2459 C CA . VAL A 1 316 ? 0.721 25.186 -5.730 1.00 89.94 316 VAL A CA 1
ATOM 2460 C C . VAL A 1 316 ? 2.016 25.782 -6.289 1.00 89.94 316 VAL A C 1
ATOM 2462 O O . VAL A 1 316 ? 3.058 25.122 -6.198 1.00 89.94 316 VAL A O 1
ATOM 2465 N N . PRO A 1 317 ? 1.975 26.985 -6.896 1.00 90.44 317 PRO A N 1
ATOM 2466 C CA . PRO A 1 317 ? 3.120 27.583 -7.586 1.00 90.44 317 PRO A CA 1
ATOM 2467 C C . PRO A 1 317 ? 4.391 27.654 -6.731 1.00 90.44 317 PRO A C 1
ATOM 2469 O O . PRO A 1 317 ? 5.468 27.306 -7.214 1.00 90.44 317 PRO A O 1
ATOM 2472 N N . ASP A 1 318 ? 4.251 27.981 -5.445 1.00 94.19 318 ASP A N 1
ATOM 2473 C CA . ASP A 1 318 ? 5.367 28.108 -4.496 1.00 94.19 318 ASP A CA 1
ATOM 2474 C C . ASP A 1 318 ? 6.117 26.787 -4.261 1.00 94.19 318 ASP A C 1
ATOM 2476 O O . ASP A 1 318 ? 7.291 26.777 -3.895 1.00 94.19 318 ASP A O 1
ATOM 2480 N N . LEU A 1 319 ? 5.463 25.647 -4.504 1.00 91.38 319 LEU A N 1
ATOM 2481 C CA . LEU A 1 319 ? 6.074 24.325 -4.371 1.00 91.38 319 LEU A CA 1
ATOM 2482 C C . LEU A 1 319 ? 6.667 23.814 -5.690 1.00 91.38 319 LEU A C 1
ATOM 2484 O O . LEU A 1 319 ? 7.413 22.834 -5.671 1.00 91.38 319 LEU A O 1
ATOM 2488 N N . ALA A 1 320 ? 6.380 24.449 -6.830 1.00 91.88 320 ALA A N 1
ATOM 2489 C CA . ALA A 1 320 ? 6.743 23.928 -8.147 1.00 91.88 320 ALA A CA 1
ATOM 2490 C C . ALA A 1 320 ? 8.258 23.737 -8.309 1.00 91.88 320 ALA A C 1
ATOM 2492 O O . ALA A 1 320 ? 8.704 22.688 -8.775 1.00 91.88 320 ALA A O 1
ATOM 2493 N N . GLU A 1 321 ? 9.069 24.707 -7.874 1.00 94.25 321 GLU A N 1
ATOM 2494 C CA . GLU A 1 321 ? 10.529 24.611 -7.979 1.00 94.25 321 GLU A CA 1
ATOM 2495 C C . GLU A 1 321 ? 11.083 23.443 -7.148 1.00 94.25 321 GLU A C 1
ATOM 2497 O O . GLU A 1 321 ? 11.925 22.674 -7.623 1.00 94.25 321 GLU A O 1
ATOM 2502 N N . MET A 1 322 ? 10.572 23.266 -5.927 1.00 93.25 322 MET A N 1
ATOM 2503 C CA . MET A 1 322 ? 10.931 22.145 -5.057 1.00 93.25 322 MET A CA 1
ATOM 2504 C C . MET A 1 322 ? 10.566 20.806 -5.711 1.00 93.25 322 MET A C 1
ATOM 2506 O O . MET A 1 322 ? 11.416 19.916 -5.795 1.00 93.25 322 MET A O 1
ATOM 2510 N N . LYS A 1 323 ? 9.352 20.692 -6.265 1.00 92.44 323 LYS A N 1
ATOM 2511 C CA . LYS A 1 323 ? 8.876 19.485 -6.959 1.00 92.44 323 LYS A CA 1
ATOM 2512 C C . LYS A 1 323 ? 9.725 19.147 -8.190 1.00 92.44 323 LYS A C 1
ATOM 2514 O O . LYS A 1 323 ? 10.098 17.990 -8.392 1.00 92.44 323 LYS A O 1
ATOM 2519 N N . ILE A 1 324 ? 10.095 20.148 -8.994 1.00 93.19 324 ILE A N 1
ATOM 2520 C CA . ILE A 1 324 ? 10.974 19.973 -10.164 1.00 93.19 324 ILE A CA 1
ATOM 2521 C C . ILE A 1 324 ? 12.358 19.477 -9.727 1.00 93.19 324 ILE A C 1
ATOM 2523 O O . ILE A 1 324 ? 12.886 18.526 -10.311 1.00 93.19 324 ILE A O 1
ATOM 2527 N N . LYS A 1 325 ? 12.940 20.077 -8.681 1.00 94.50 325 LYS A N 1
ATOM 2528 C CA . LYS A 1 325 ? 14.235 19.652 -8.124 1.00 94.50 325 LYS A CA 1
ATOM 2529 C C . LYS A 1 325 ? 14.179 18.219 -7.591 1.00 94.50 325 LYS A C 1
ATOM 2531 O O . LYS A 1 325 ? 15.097 17.439 -7.859 1.00 94.50 325 LYS A O 1
ATOM 2536 N N . ALA A 1 326 ? 13.105 17.850 -6.895 1.00 92.94 326 ALA A N 1
ATOM 2537 C CA . ALA A 1 326 ? 12.889 16.489 -6.415 1.00 92.94 326 ALA A CA 1
ATOM 2538 C C . ALA A 1 326 ? 12.811 15.482 -7.577 1.00 92.94 326 ALA A C 1
ATOM 2540 O O . ALA A 1 326 ? 13.525 14.480 -7.560 1.00 92.94 326 ALA A O 1
ATOM 2541 N N . ASN A 1 327 ? 12.066 15.796 -8.642 1.00 94.44 327 ASN A N 1
ATOM 2542 C CA . ASN A 1 327 ? 12.008 14.964 -9.849 1.00 94.44 327 ASN A CA 1
ATOM 2543 C C . ASN A 1 327 ? 13.371 14.809 -10.521 1.00 94.44 327 ASN A C 1
ATOM 2545 O O . ASN A 1 327 ? 13.751 13.701 -10.896 1.00 94.44 327 ASN A O 1
ATOM 2549 N N . ALA A 1 328 ? 14.140 15.893 -10.644 1.00 94.75 328 ALA A N 1
ATOM 2550 C CA . ALA A 1 328 ? 15.490 15.829 -11.193 1.00 94.75 328 ALA A CA 1
ATOM 2551 C C . ALA A 1 328 ? 16.398 14.910 -10.356 1.00 94.75 328 ALA A C 1
ATOM 2553 O O . ALA A 1 328 ? 17.173 14.131 -10.916 1.00 94.75 328 ALA A O 1
ATOM 2554 N N . LYS A 1 329 ? 16.280 14.945 -9.021 1.00 95.19 329 LYS A N 1
ATOM 2555 C CA . LYS A 1 329 ? 16.992 14.029 -8.118 1.00 95.19 329 LYS A CA 1
ATOM 2556 C C . LYS A 1 329 ? 16.559 12.575 -8.333 1.00 95.19 329 LYS A C 1
ATOM 2558 O O . LYS A 1 329 ? 17.426 11.709 -8.451 1.00 95.19 329 LYS A O 1
ATOM 2563 N N . THR A 1 330 ? 15.260 12.308 -8.453 1.00 94.25 330 THR A N 1
ATOM 2564 C CA . THR A 1 330 ? 14.735 10.959 -8.719 1.00 94.25 330 THR A CA 1
ATOM 2565 C C . THR A 1 330 ? 15.188 10.415 -10.072 1.00 94.25 330 THR A C 1
ATOM 2567 O O . THR A 1 330 ? 15.646 9.278 -10.145 1.00 94.25 330 THR A O 1
ATOM 2570 N N . LEU A 1 331 ? 15.179 11.225 -11.132 1.00 93.25 331 LEU A N 1
ATOM 2571 C CA . LEU A 1 331 ? 15.668 10.810 -12.453 1.00 93.25 331 LEU A CA 1
ATOM 2572 C C . LEU A 1 331 ? 17.178 10.521 -12.461 1.00 93.25 331 LEU A C 1
ATOM 2574 O O . LEU A 1 331 ? 17.630 9.583 -13.124 1.00 93.25 331 LEU A O 1
ATOM 2578 N N . ARG A 1 332 ? 17.975 11.278 -11.694 1.00 93.00 332 ARG A N 1
ATOM 2579 C CA . ARG A 1 332 ? 19.400 10.963 -11.491 1.00 93.00 332 ARG A CA 1
ATOM 2580 C C . ARG A 1 332 ? 19.572 9.620 -10.786 1.00 93.00 332 ARG A C 1
ATOM 2582 O O . ARG A 1 332 ? 20.377 8.812 -11.238 1.00 93.00 332 ARG A O 1
ATOM 2589 N N . GLN A 1 333 ? 18.795 9.358 -9.734 1.00 91.44 333 GLN A N 1
ATOM 2590 C CA . GLN A 1 333 ? 18.813 8.068 -9.039 1.00 91.44 333 GLN A CA 1
ATOM 2591 C C . GLN A 1 333 ? 18.402 6.918 -9.962 1.00 91.44 333 GLN A C 1
ATOM 2593 O O . GLN A 1 333 ? 19.111 5.922 -10.035 1.00 91.44 333 GLN A O 1
ATOM 2598 N N . MET A 1 334 ? 17.342 7.084 -10.755 1.00 91.44 334 MET A N 1
ATOM 2599 C CA . MET A 1 334 ? 16.942 6.112 -11.777 1.00 91.44 334 MET A CA 1
ATOM 2600 C C . MET A 1 334 ? 18.082 5.814 -12.756 1.00 91.44 334 MET A C 1
ATOM 2602 O O . MET A 1 334 ? 18.361 4.658 -13.053 1.00 91.44 334 MET A O 1
ATOM 2606 N N . THR A 1 335 ? 18.780 6.850 -13.225 1.00 90.44 335 THR A N 1
ATOM 2607 C CA . THR A 1 335 ? 19.918 6.693 -14.141 1.00 90.44 335 THR A CA 1
ATOM 2608 C C . THR A 1 335 ? 21.052 5.895 -13.498 1.00 90.44 335 THR A C 1
ATOM 2610 O O . THR A 1 335 ? 21.641 5.040 -14.151 1.00 90.44 335 THR A O 1
ATOM 2613 N N . ILE A 1 336 ? 21.356 6.147 -12.221 1.00 89.69 336 ILE A N 1
ATOM 2614 C CA . ILE A 1 336 ? 22.350 5.375 -11.462 1.00 89.69 336 ILE A CA 1
ATOM 2615 C C . ILE A 1 336 ? 21.902 3.914 -11.346 1.00 89.69 336 ILE A C 1
ATOM 2617 O O . ILE A 1 336 ? 22.677 3.010 -11.650 1.00 89.69 336 ILE A O 1
ATOM 2621 N N . LEU A 1 337 ? 20.641 3.678 -10.978 1.00 87.62 337 LEU A N 1
ATOM 2622 C CA . LEU A 1 337 ? 20.083 2.334 -10.821 1.00 87.62 337 LEU A CA 1
ATOM 2623 C C . LEU A 1 337 ? 20.117 1.522 -12.117 1.00 87.62 337 LEU A C 1
ATOM 2625 O O . LEU A 1 337 ? 20.437 0.343 -12.055 1.00 87.62 337 LEU A O 1
ATOM 2629 N N . LEU A 1 338 ? 19.834 2.145 -13.264 1.00 88.44 338 LEU A N 1
ATOM 2630 C CA . LEU A 1 338 ? 19.886 1.495 -14.578 1.00 88.44 338 LEU A CA 1
ATOM 2631 C C . LEU A 1 338 ? 21.320 1.239 -15.071 1.00 88.44 338 LEU A C 1
ATOM 2633 O O . LEU A 1 338 ? 21.523 0.390 -15.936 1.00 88.44 338 LEU A O 1
ATOM 2637 N N . ARG A 1 339 ? 22.313 1.986 -14.570 1.00 85.06 339 ARG A N 1
ATOM 2638 C CA . ARG A 1 339 ? 23.730 1.825 -14.944 1.00 85.06 339 ARG A CA 1
ATOM 2639 C C . ARG A 1 339 ? 24.439 0.742 -14.146 1.00 85.06 339 ARG A C 1
ATOM 2641 O O . ARG A 1 339 ? 25.343 0.102 -14.675 1.00 85.06 339 ARG A O 1
ATOM 2648 N N . HIS A 1 340 ? 24.085 0.567 -12.876 1.00 68.75 340 HIS A N 1
ATOM 2649 C CA . HIS A 1 340 ? 24.599 -0.560 -12.110 1.00 68.75 340 HIS A CA 1
ATOM 2650 C C . HIS A 1 340 ? 23.986 -1.848 -12.667 1.00 68.75 340 HIS A C 1
ATOM 2652 O O . HIS A 1 340 ? 22.782 -1.892 -12.895 1.00 68.75 340 HIS A O 1
ATOM 2658 N N . ILE A 1 341 ? 24.809 -2.886 -12.862 1.00 51.75 341 ILE A N 1
ATOM 2659 C CA . ILE A 1 341 ? 24.439 -4.240 -13.337 1.00 51.75 341 ILE A CA 1
ATOM 2660 C C . ILE A 1 341 ? 23.642 -4.984 -12.244 1.00 51.75 341 ILE A C 1
ATOM 2662 O O . ILE A 1 341 ? 23.925 -6.108 -11.853 1.00 51.75 341 ILE A O 1
ATOM 2666 N N . LEU A 1 342 ? 22.684 -4.295 -11.645 1.00 51.84 342 LEU A N 1
ATOM 2667 C CA . LEU A 1 342 ? 21.643 -4.854 -10.820 1.00 51.84 342 LEU A CA 1
ATOM 2668 C C . LEU A 1 342 ? 20.395 -4.670 -11.652 1.00 51.84 342 LEU A C 1
ATOM 2670 O O . LEU A 1 342 ? 19.721 -3.665 -11.505 1.00 51.84 342 LEU A O 1
ATOM 2674 N N . THR A 1 343 ? 20.155 -5.601 -12.563 1.00 53.03 343 THR A N 1
ATOM 2675 C CA . THR A 1 343 ? 18.835 -6.105 -12.923 1.00 53.03 343 THR A CA 1
ATOM 2676 C C . THR A 1 343 ? 17.670 -5.313 -12.315 1.00 53.03 343 THR A C 1
ATOM 2678 O O . THR A 1 343 ? 17.244 -5.590 -11.189 1.00 53.03 343 THR A O 1
ATOM 2681 N N . ARG A 1 344 ? 17.184 -4.274 -13.009 1.00 67.19 344 ARG A N 1
ATOM 2682 C CA . ARG A 1 344 ? 16.053 -3.466 -12.527 1.00 67.19 344 ARG A CA 1
ATOM 2683 C C . ARG A 1 344 ? 14.803 -3.695 -13.346 1.00 67.19 344 ARG A C 1
ATOM 2685 O O . ARG A 1 344 ? 14.840 -3.776 -14.572 1.00 67.19 344 ARG A O 1
ATOM 2692 N N . LEU A 1 345 ? 13.693 -3.706 -12.622 1.00 60.12 345 LEU A N 1
ATOM 2693 C CA . LEU A 1 345 ? 12.351 -3.649 -13.160 1.00 60.12 345 LEU A CA 1
ATOM 2694 C C . LEU A 1 345 ? 11.730 -2.307 -12.830 1.00 60.12 345 LEU A C 1
ATOM 2696 O O . LEU A 1 345 ? 11.578 -1.985 -11.652 1.00 60.12 345 LEU A O 1
ATOM 2700 N N . LEU A 1 346 ? 11.337 -1.561 -13.856 1.00 63.38 346 LEU A N 1
ATOM 2701 C CA . LEU A 1 346 ? 10.585 -0.327 -13.682 1.00 63.38 346 LEU A CA 1
ATOM 2702 C C . LEU A 1 346 ? 9.164 -0.498 -14.205 1.00 63.38 346 LEU A C 1
ATOM 2704 O O . LEU A 1 346 ? 8.997 -0.806 -15.379 1.00 63.38 346 LEU A O 1
ATOM 2708 N N . TRP A 1 347 ? 8.155 -0.220 -13.389 1.00 64.50 347 TRP A N 1
ATOM 2709 C CA . TRP A 1 347 ? 6.775 -0.095 -13.844 1.00 64.50 347 TRP A CA 1
ATOM 2710 C C . TRP A 1 347 ? 6.359 1.374 -13.814 1.00 64.50 347 TRP A C 1
ATOM 2712 O O . TRP A 1 347 ? 6.346 2.022 -12.764 1.00 64.50 347 TRP A O 1
ATOM 2722 N N . ARG A 1 348 ? 6.053 1.914 -15.000 1.00 56.91 348 ARG A N 1
ATOM 2723 C CA . ARG A 1 348 ? 5.408 3.218 -15.128 1.00 56.91 348 ARG A CA 1
ATOM 2724 C C . ARG A 1 348 ? 3.899 3.080 -14.951 1.00 56.91 348 ARG A C 1
ATOM 2726 O O . ARG A 1 348 ? 3.244 2.413 -15.750 1.00 56.91 348 ARG A O 1
ATOM 2733 N N . ILE A 1 349 ? 3.419 3.754 -13.918 1.00 51.53 349 ILE A N 1
ATOM 2734 C CA . ILE A 1 349 ? 2.020 3.970 -13.576 1.00 51.53 349 ILE A CA 1
ATOM 2735 C C . ILE A 1 349 ? 1.547 5.273 -14.244 1.00 51.53 349 ILE A C 1
ATOM 2737 O O . ILE A 1 349 ? 2.305 6.275 -14.196 1.00 51.53 349 ILE A O 1
#

Radius of gyration: 27.84 Å; Cα contacts (8 Å, |Δi|>4): 323; chains: 1; bounding box: 93×62×86 Å

Nearest PDB structures (foldseek):
  1iuq-assembly1_A  TM=9.896E-01  e=1.048E-23  Cucurbita moschata
  1k30-assembly1_A  TM=9.843E-01  e=4.932E-23  Cucurbita moschata
  8ia1-assembly3_C  TM=9.659E-01  e=1.089E-20  Lobosphaera incisa

Foldseek 3Di:
DDDDDDDADDDDDDDDDDDDDDDDDDDDDDDDDDDDDDDDDDDDDDDDDDDDDDDDDDDDDDDPDDDPDPDDDDDDDDDDDDDDDDDPDDDPPVVVVVVVVVVVVVVVLVVVLVPQDCDPNARLSLPPDQAPVSVLVSLVVCCVVVLAPPVVSVVLVVVLVVLLVLLVVLVDPPSRRLSSVLSSVLVSQLSCCSRPNDADAQKAAADCPPHQLQVSLLSSCVSNDPPVPDDDPPLVVLVVLVVCLVVLAAAEAPDDDDDLSVLSVVLNNCCPPPVVCSQAAEEADEDCLRPPSSNNSNVNRHTYRYAYDPVCLPVPVVCNVVRVVSRVVSVVVVVVVNPPSRRHYYYYD

Sequence (349 aa):
MAAAAGSAGVVCWSRAEKQHAPVRGGGTSVTSSTSGSGHASLKGSFDRLQGNRLLPQALTMPSLFRAKRNGRRTPGNAVTNFGKSEFHREISGSTRATTQVAEATTAGLRETIEDRAIIDGHSHSFEGIQSEEELMQVIEKEVESGRLPKRAGAGMVELYRNYRDAVVSSGVENAMDIVVKVMSTVLDRILLQFEEPFTFGSHHKRMVEPYDYYTFGQNYVRPLLDFRNSYLGNLKIFDQIEKNLKEGHNVIFLSNHQTEADPAVMALLLEHSHPYLAENLTYVAGDRVVLDPFCKPFSMGRNLLCVYSKKHIHDVPDLAEMKIKANAKTLRQMTILLRHILTRLLWRI

pLDDT: mean 72.29, std 30.16, range [23.03, 98.56]